Protein AF-0000000066435251 (afdb_homodimer)

Structure (mmCIF, N/CA/C/O backbone):
data_AF-0000000066435251-model_v1
#
loop_
_entity.id
_entity.type
_entity.pdbx_description
1 polymer "Bis(5'-nucleosyl)-tetraphosphatase"
#
loop_
_atom_site.group_PDB
_atom_site.id
_atom_site.type_symbol
_atom_site.label_atom_id
_atom_site.label_alt_id
_atom_site.label_comp_id
_atom_site.label_asym_id
_atom_site.label_entity_id
_atom_site.label_seq_id
_atom_site.pdbx_PDB_ins_code
_atom_site.Cartn_x
_atom_site.Cartn_y
_atom_site.Cartn_z
_atom_site.occupancy
_atom_site.B_iso_or_equiv
_atom_site.auth_seq_id
_atom_site.auth_comp_id
_atom_site.auth_asym_id
_atom_site.auth_atom_id
_atom_site.pdbx_PDB_model_num
ATOM 1 N N . MET A 1 1 ? 6.461 -31.922 -23.656 1 71.06 1 MET A N 1
ATOM 2 C CA . MET A 1 1 ? 5.711 -30.703 -23.344 1 71.06 1 MET A CA 1
ATOM 3 C C . MET A 1 1 ? 6.008 -30.219 -21.922 1 71.06 1 MET A C 1
ATOM 5 O O . MET A 1 1 ? 6.039 -31.031 -20.984 1 71.06 1 MET A O 1
ATOM 9 N N . GLU A 1 2 ? 6.578 -29.031 -21.781 1 88.5 2 GLU A N 1
ATOM 10 C CA . GLU A 1 2 ? 6.879 -28.484 -20.469 1 88.5 2 GLU A CA 1
ATOM 11 C C . GLU A 1 2 ? 5.637 -27.875 -19.828 1 88.5 2 GLU A C 1
ATOM 13 O O . GLU A 1 2 ? 4.883 -27.156 -20.469 1 88.5 2 GLU A O 1
ATOM 18 N N . LYS A 1 3 ? 5.289 -28.453 -18.625 1 94.81 3 LYS A N 1
ATOM 19 C CA . LYS A 1 3 ? 4.113 -27.984 -17.906 1 94.81 3 LYS A CA 1
ATOM 20 C C . LYS A 1 3 ? 4.508 -27.328 -16.578 1 94.81 3 LYS A C 1
ATOM 22 O O . LYS A 1 3 ? 5.383 -27.828 -15.867 1 94.81 3 LYS A O 1
ATOM 27 N N . ALA A 1 4 ? 3.914 -26.156 -16.344 1 97.06 4 ALA A N 1
ATOM 28 C CA . ALA A 1 4 ? 4.102 -25.469 -15.07 1 97.06 4 ALA A CA 1
ATOM 29 C C . ALA A 1 4 ? 2.764 -25.156 -14.406 1 97.06 4 ALA A C 1
ATOM 31 O O . ALA A 1 4 ? 1.722 -25.172 -15.07 1 97.06 4 ALA A O 1
ATOM 32 N N . ALA A 1 5 ? 2.768 -24.984 -13.117 1 98.38 5 ALA A N 1
ATOM 33 C CA . ALA A 1 5 ? 1.567 -24.672 -12.344 1 98.38 5 ALA A CA 1
ATOM 34 C C . ALA A 1 5 ? 1.876 -23.688 -11.219 1 98.38 5 ALA A C 1
ATOM 36 O O . ALA A 1 5 ? 2.979 -23.688 -10.664 1 98.38 5 ALA A O 1
ATOM 37 N N . GLY A 1 6 ? 0.906 -22.844 -10.922 1 98.5 6 GLY A N 1
ATOM 38 C CA . GLY A 1 6 ? 1.103 -21.844 -9.867 1 98.5 6 GLY A CA 1
ATOM 39 C C . GLY A 1 6 ? -0.185 -21.172 -9.438 1 98.5 6 GLY A C 1
ATOM 40 O O . GLY A 1 6 ? -1.275 -21.609 -9.82 1 98.5 6 GLY A O 1
ATOM 41 N N . PHE A 1 7 ? -0.075 -20.266 -8.586 1 98.75 7 PHE A N 1
ATOM 42 C CA . PHE A 1 7 ? -1.193 -19.469 -8.102 1 98.75 7 PHE A CA 1
ATOM 43 C C . PHE A 1 7 ? -1.002 -18 -8.445 1 98.75 7 PHE A C 1
ATOM 45 O O . PHE A 1 7 ? 0.106 -17.469 -8.336 1 98.75 7 PHE A O 1
ATOM 52 N N . VAL A 1 8 ? -2.07 -17.406 -8.945 1 98.81 8 VAL A N 1
ATOM 53 C CA . VAL A 1 8 ? -2.158 -15.953 -8.891 1 98.81 8 VAL A CA 1
ATOM 54 C C . VAL A 1 8 ? -2.695 -15.523 -7.523 1 98.81 8 VAL A C 1
ATOM 56 O O . VAL A 1 8 ? -3.879 -15.703 -7.23 1 98.81 8 VAL A O 1
ATOM 59 N N . ILE A 1 9 ? -1.767 -14.93 -6.746 1 98.88 9 ILE A N 1
ATOM 60 C CA . ILE A 1 9 ? -2.096 -14.609 -5.359 1 98.88 9 ILE A CA 1
ATOM 61 C C . ILE A 1 9 ? -2.461 -13.133 -5.242 1 98.88 9 ILE A C 1
ATOM 63 O O . ILE A 1 9 ? -1.757 -12.266 -5.77 1 98.88 9 ILE A O 1
ATOM 67 N N . PHE A 1 10 ? -3.584 -12.883 -4.559 1 98.81 10 PHE A N 1
ATOM 68 C CA . PHE A 1 10 ? -3.955 -11.5 -4.281 1 98.81 10 PHE A CA 1
ATOM 69 C C . PHE A 1 10 ? -4.293 -11.32 -2.807 1 98.81 10 PHE A C 1
ATOM 71 O O . PHE A 1 10 ? -4.48 -12.297 -2.082 1 98.81 10 PHE A O 1
ATOM 78 N N . ARG A 1 11 ? -4.266 -10.125 -2.35 1 98.44 11 ARG A N 1
ATOM 79 C CA . ARG A 1 11 ? -4.703 -9.734 -1.014 1 98.44 11 ARG A CA 1
ATOM 80 C C . ARG A 1 11 ? -5.66 -8.547 -1.075 1 98.44 11 ARG A C 1
ATOM 82 O O . ARG A 1 11 ? -5.715 -7.84 -2.084 1 98.44 11 ARG A O 1
ATOM 89 N N . ARG A 1 12 ? -6.484 -8.492 -0.092 1 97.12 12 ARG A N 1
ATOM 90 C CA . ARG A 1 12 ? -7.324 -7.316 0.122 1 97.12 12 ARG A CA 1
ATOM 91 C C . ARG A 1 12 ? -6.832 -6.5 1.311 1 97.12 12 ARG A C 1
ATOM 93 O O . ARG A 1 12 ? -6.918 -6.945 2.457 1 97.12 12 ARG A O 1
ATOM 100 N N . LEU A 1 13 ? -6.289 -5.391 0.976 1 95.06 13 LEU A N 1
ATOM 101 C CA . LEU A 1 13 ? -5.781 -4.496 2.008 1 95.06 13 LEU A CA 1
ATOM 102 C C . LEU A 1 13 ? -6.461 -3.133 1.93 1 95.06 13 LEU A C 1
ATOM 104 O O . LEU A 1 13 ? -6.305 -2.41 0.942 1 95.06 13 LEU A O 1
ATOM 108 N N . CYS A 1 14 ? -7.191 -2.75 2.959 1 94.25 14 CYS A N 1
ATOM 109 C CA . CYS A 1 14 ? -7.961 -1.513 2.984 1 94.25 14 CYS A CA 1
ATOM 110 C C . CYS A 1 14 ? -8.859 -1.402 1.759 1 94.25 14 CYS A C 1
ATOM 112 O O . CYS A 1 14 ? -8.898 -0.36 1.102 1 94.25 14 CYS A O 1
ATOM 114 N N . GLY A 1 15 ? -9.43 -2.5 1.382 1 91.94 15 GLY A N 1
ATOM 115 C CA . GLY A 1 15 ? -10.391 -2.52 0.286 1 91.94 15 GLY A CA 1
ATOM 116 C C . GLY A 1 15 ? -9.727 -2.602 -1.078 1 91.94 15 GLY A C 1
ATOM 117 O O . GLY A 1 15 ? -10.414 -2.754 -2.094 1 91.94 15 GLY A O 1
ATOM 118 N N . GLU A 1 16 ? -8.469 -2.498 -1.063 1 95.19 16 GLU A N 1
ATOM 119 C CA . GLU A 1 16 ? -7.746 -2.562 -2.33 1 95.19 16 GLU A CA 1
ATOM 120 C C . GLU A 1 16 ? -7.258 -3.98 -2.615 1 95.19 16 GLU A C 1
ATOM 122 O O . GLU A 1 16 ? -6.77 -4.668 -1.717 1 95.19 16 GLU A O 1
ATOM 127 N N . ILE A 1 17 ? -7.441 -4.344 -3.857 1 98.06 17 ILE A N 1
ATOM 128 C CA . ILE A 1 17 ? -6.93 -5.637 -4.301 1 98.06 17 ILE A CA 1
ATOM 129 C C . ILE A 1 17 ? -5.508 -5.477 -4.832 1 98.06 17 ILE A C 1
ATOM 131 O O . ILE A 1 17 ? -5.254 -4.637 -5.699 1 98.06 17 ILE A O 1
ATOM 135 N N . GLN A 1 18 ? -4.59 -6.277 -4.309 1 98.31 18 GLN A N 1
ATOM 136 C CA . GLN A 1 18 ? -3.211 -6.285 -4.789 1 98.31 18 GLN A CA 1
ATOM 137 C C . GLN A 1 18 ? -2.762 -7.695 -5.152 1 98.31 18 GLN A C 1
ATOM 139 O O . GLN A 1 18 ? -3.148 -8.664 -4.492 1 98.31 18 GLN A O 1
ATOM 144 N N . TYR A 1 19 ? -1.895 -7.77 -6.16 1 98.81 19 TYR A N 1
ATOM 145 C CA . TYR A 1 19 ? -1.388 -9.047 -6.645 1 98.81 19 TYR A CA 1
ATOM 146 C C . TYR A 1 19 ? 0.085 -9.219 -6.293 1 98.81 19 TYR A C 1
ATOM 148 O O . TYR A 1 19 ? 0.869 -8.273 -6.398 1 98.81 19 TYR A O 1
ATOM 156 N N . LEU A 1 20 ? 0.456 -10.391 -5.926 1 98.81 20 LEU A N 1
ATOM 157 C CA . LEU A 1 20 ? 1.848 -10.719 -5.641 1 98.81 20 LEU A CA 1
ATOM 158 C C . LEU A 1 20 ? 2.596 -11.078 -6.918 1 98.81 20 LEU A C 1
ATOM 160 O O . LEU A 1 20 ? 2.154 -11.953 -7.676 1 98.81 20 LEU A O 1
ATOM 164 N N . LEU A 1 21 ? 3.703 -10.461 -7.152 1 98.56 21 LEU A N 1
ATOM 165 C CA . LEU A 1 21 ? 4.617 -10.82 -8.227 1 98.56 21 LEU A CA 1
ATOM 166 C C . LEU A 1 21 ? 6.031 -11.031 -7.695 1 98.56 21 LEU A C 1
ATOM 168 O O . LEU A 1 21 ? 6.484 -10.289 -6.816 1 98.56 21 LEU A O 1
ATOM 172 N N . LEU A 1 22 ? 6.676 -11.984 -8.211 1 98.25 22 LEU A N 1
ATOM 173 C CA . LEU A 1 22 ? 8.047 -12.312 -7.84 1 98.25 22 LEU A CA 1
ATOM 174 C C . LEU A 1 22 ? 8.992 -12.094 -9.016 1 98.25 22 LEU A C 1
ATOM 176 O O . LEU A 1 22 ? 8.648 -12.406 -10.164 1 98.25 22 LEU A O 1
ATOM 180 N N . LYS A 1 23 ? 10.141 -11.602 -8.68 1 97.5 23 LYS A N 1
ATOM 181 C CA . LYS A 1 23 ? 11.148 -11.398 -9.711 1 97.5 23 LYS A CA 1
ATOM 182 C C . LYS A 1 23 ? 12.102 -12.586 -9.797 1 97.5 23 LYS A C 1
ATOM 184 O O . LYS A 1 23 ? 12.781 -12.914 -8.82 1 97.5 23 LYS A O 1
ATOM 189 N N . ALA A 1 24 ? 12.203 -13.164 -10.922 1 94.44 24 ALA A N 1
ATOM 190 C CA . ALA A 1 24 ? 13.086 -14.312 -11.117 1 94.44 24 ALA A CA 1
ATOM 191 C C . ALA A 1 24 ? 14.547 -13.922 -10.93 1 94.44 24 ALA A C 1
ATOM 193 O O . ALA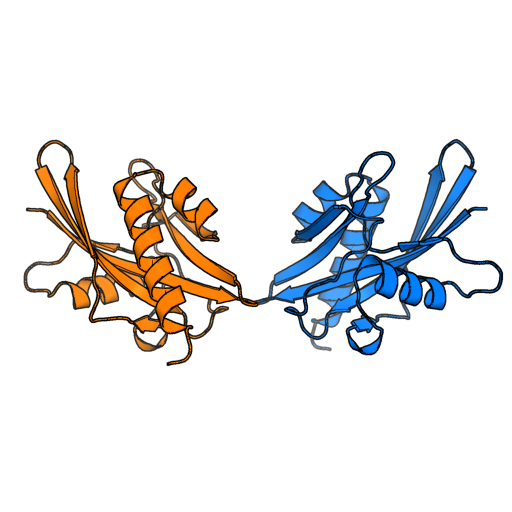 A 1 24 ? 14.945 -12.812 -11.289 1 94.44 24 ALA A O 1
ATOM 194 N N . SER A 1 25 ? 15.305 -14.781 -10.406 1 92.69 25 SER A N 1
ATOM 195 C CA . SER A 1 25 ? 16.719 -14.562 -10.18 1 92.69 25 SER A CA 1
ATOM 196 C C . SER A 1 25 ? 17.547 -15.016 -11.383 1 92.69 25 SER A C 1
ATOM 198 O O . SER A 1 25 ? 18.781 -14.906 -11.375 1 92.69 25 SER A O 1
ATOM 200 N N . TYR A 1 26 ? 16.922 -15.531 -12.375 1 86.44 26 TYR A N 1
ATOM 201 C CA . TYR A 1 26 ? 17.594 -16.062 -13.547 1 86.44 26 TYR A CA 1
ATOM 202 C C . TYR A 1 26 ? 16.891 -15.633 -14.828 1 86.44 26 TYR A C 1
ATOM 204 O O . TYR A 1 26 ? 15.758 -15.133 -14.781 1 86.44 26 TYR A O 1
ATOM 212 N N . GLY A 1 27 ? 17.672 -15.734 -15.891 1 84.12 27 GLY A N 1
ATOM 213 C CA . GLY A 1 27 ? 17.078 -15.422 -17.188 1 84.12 27 GLY A CA 1
ATOM 214 C C . GLY A 1 27 ? 16.875 -13.93 -17.391 1 84.12 27 GLY A C 1
ATOM 215 O O . GLY A 1 27 ? 17.797 -13.141 -17.234 1 84.12 27 GLY A O 1
ATOM 216 N N . SER A 1 28 ? 15.656 -13.531 -17.75 1 79 28 SER A N 1
ATOM 217 C CA . SER A 1 28 ? 15.32 -12.156 -18.094 1 79 28 SER A CA 1
ATOM 218 C C . SER A 1 28 ? 14.836 -11.391 -16.859 1 79 28 SER A C 1
ATOM 220 O O . SER A 1 28 ? 14.336 -10.266 -16.984 1 79 28 SER A O 1
ATOM 222 N N . PHE A 1 29 ? 14.922 -12.039 -15.719 1 87.44 29 PHE A N 1
ATOM 223 C CA . PHE A 1 29 ? 14.539 -11.367 -14.484 1 87.44 29 PHE A CA 1
ATOM 224 C C . PHE A 1 29 ? 13.094 -10.875 -14.562 1 87.44 29 PHE A C 1
ATOM 226 O O . PHE A 1 29 ? 12.797 -9.742 -14.18 1 87.44 29 PHE A O 1
ATOM 233 N N . HIS A 1 30 ? 12.25 -11.789 -15.148 1 92.75 30 HIS A N 1
ATOM 234 C CA . HIS A 1 30 ? 10.859 -11.406 -15.375 1 92.75 30 HIS A CA 1
ATOM 235 C C . HIS A 1 30 ? 10.039 -11.523 -14.086 1 92.75 30 HIS A C 1
ATOM 237 O O . HIS A 1 30 ? 10.375 -12.32 -13.211 1 92.75 30 HIS A O 1
ATOM 243 N N . TRP A 1 31 ? 9.055 -10.711 -14.008 1 96.5 31 TRP A N 1
ATOM 244 C CA . TRP A 1 31 ? 8.102 -10.75 -12.906 1 96.5 31 TRP A CA 1
ATOM 245 C C . TRP A 1 31 ? 6.961 -11.719 -13.219 1 96.5 31 TRP A C 1
ATOM 247 O O . TRP A 1 31 ? 6.418 -11.719 -14.32 1 96.5 31 TRP A O 1
ATOM 257 N N . SER A 1 32 ? 6.664 -12.555 -12.297 1 95.94 32 SER A N 1
ATOM 258 C CA . SER A 1 32 ? 5.543 -13.469 -12.461 1 95.94 32 SER A CA 1
ATOM 259 C C . SER A 1 32 ? 4.988 -13.906 -11.102 1 95.94 32 SER A C 1
ATOM 261 O O . SER A 1 32 ? 5.609 -13.664 -10.07 1 95.94 32 SER A O 1
ATOM 263 N N . SER A 1 33 ? 3.816 -14.484 -11.156 1 97.62 33 SER A N 1
ATOM 264 C CA . SER A 1 33 ? 3.273 -15.156 -9.977 1 97.62 33 SER A CA 1
ATOM 265 C C . SER A 1 33 ? 4.109 -16.375 -9.602 1 97.62 33 SER A C 1
ATOM 267 O O . SER A 1 33 ? 4.848 -16.906 -10.438 1 97.62 33 SER A O 1
ATOM 269 N N . PRO A 1 34 ? 4 -16.797 -8.352 1 98.06 34 PRO A N 1
ATOM 270 C CA . PRO A 1 34 ? 4.676 -18.047 -8.008 1 98.06 34 PRO A CA 1
ATOM 271 C C . PRO A 1 34 ? 4.211 -19.234 -8.859 1 98.06 34 PRO A C 1
ATOM 273 O O . PRO A 1 34 ? 3.006 -19.438 -9.023 1 98.06 34 PRO A O 1
ATOM 276 N N . LYS A 1 35 ? 5.211 -19.953 -9.383 1 97.69 35 LYS A N 1
ATOM 277 C CA . LYS A 1 35 ? 4.945 -21.125 -10.219 1 97.69 35 LYS A CA 1
ATOM 278 C C . LYS A 1 35 ? 6.207 -21.969 -10.406 1 97.69 35 LYS A C 1
ATOM 280 O O . LYS A 1 35 ? 7.312 -21.5 -10.117 1 97.69 35 LYS A O 1
ATOM 285 N N . GLY A 1 36 ? 5.945 -23.141 -10.969 1 96.56 36 GLY A N 1
ATOM 286 C CA . GLY A 1 36 ? 7.09 -23.984 -11.289 1 96.56 36 GLY A CA 1
ATOM 287 C C . GLY A 1 36 ? 6.727 -25.203 -12.109 1 96.56 36 GLY A C 1
ATOM 288 O O . GLY A 1 36 ? 5.551 -25.438 -12.398 1 96.56 36 GLY A O 1
ATOM 289 N N . HIS A 1 37 ? 7.738 -25.938 -12.375 1 96.44 37 HIS A N 1
ATOM 290 C CA . HIS A 1 37 ? 7.574 -27.109 -13.219 1 96.44 37 HIS A CA 1
ATOM 291 C C . HIS A 1 37 ? 6.828 -28.219 -12.484 1 96.44 37 HIS A C 1
ATOM 293 O O . HIS A 1 37 ? 7.094 -28.469 -11.305 1 96.44 37 HIS A O 1
ATOM 299 N N . VAL A 1 38 ? 5.93 -28.891 -13.289 1 97.31 38 VAL A N 1
ATOM 300 C CA . VAL A 1 38 ? 5.234 -30.047 -12.758 1 97.31 38 VAL A CA 1
ATOM 301 C C . VAL A 1 38 ? 6.168 -31.25 -12.766 1 97.31 38 VAL A C 1
ATOM 303 O O . VAL A 1 38 ? 6.672 -31.656 -13.812 1 97.31 38 VAL A O 1
ATOM 306 N N . ASP A 1 39 ? 6.395 -31.844 -11.617 1 95.81 39 ASP A N 1
ATOM 307 C CA . ASP A 1 39 ? 7.238 -33.031 -11.516 1 95.81 39 ASP A CA 1
ATOM 308 C C . ASP A 1 39 ? 6.523 -34.25 -12.078 1 95.81 39 ASP A C 1
ATOM 310 O O . ASP A 1 39 ? 5.297 -34.344 -12.016 1 95.81 39 ASP A O 1
ATOM 314 N N . PRO A 1 40 ? 7.355 -35.156 -12.555 1 95.25 40 PRO A N 1
ATOM 315 C CA . PRO A 1 40 ? 6.734 -36.406 -13.031 1 95.25 40 PRO A CA 1
ATOM 316 C C . PRO A 1 40 ? 5.871 -37.062 -11.961 1 95.25 40 PRO A C 1
ATOM 318 O O . PRO A 1 40 ? 6.32 -37.281 -10.828 1 95.25 40 PRO A O 1
ATOM 321 N N . GLY A 1 41 ? 4.539 -37.406 -12.297 1 95.5 41 GLY A N 1
ATOM 322 C CA . GLY A 1 41 ? 3.641 -38.125 -11.391 1 95.5 41 GLY A CA 1
ATOM 323 C C . GLY A 1 41 ? 2.875 -37.188 -10.469 1 95.5 41 GLY A C 1
ATOM 324 O O . GLY A 1 41 ? 1.969 -37.625 -9.758 1 95.5 41 GLY A O 1
ATOM 325 N N . GLU A 1 42 ? 3.24 -35.969 -10.492 1 96.94 42 GLU A N 1
ATOM 326 C CA . GLU A 1 42 ? 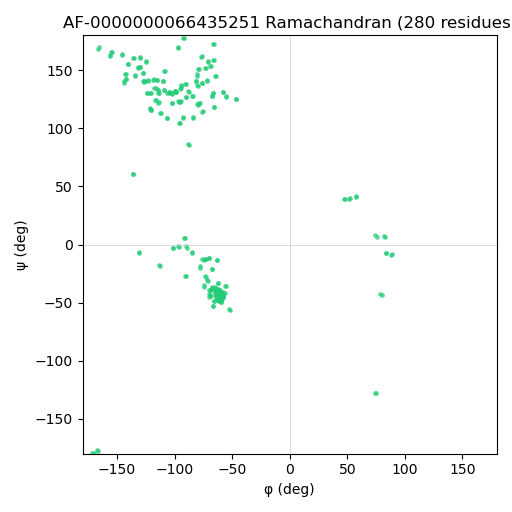2.57 -34.969 -9.641 1 96.94 42 GLU A CA 1
ATOM 327 C C . GLU A 1 42 ? 1.387 -34.344 -10.359 1 96.94 42 GLU A C 1
ATOM 329 O O . GLU A 1 42 ? 1.458 -34.062 -11.562 1 96.94 42 GLU A O 1
ATOM 334 N N . ASP A 1 43 ? 0.308 -34.188 -9.594 1 97.06 43 ASP A N 1
ATOM 335 C CA . ASP A 1 43 ? -0.773 -33.438 -10.227 1 97.06 43 ASP A CA 1
ATOM 336 C C . ASP A 1 43 ? -0.48 -31.938 -10.219 1 97.06 43 ASP A C 1
ATOM 338 O O . ASP A 1 43 ? 0.305 -31.469 -9.398 1 97.06 43 ASP A O 1
ATOM 342 N N . ASP A 1 44 ? -1.158 -31.188 -11.062 1 97.69 44 ASP A N 1
ATOM 343 C CA . ASP A 1 44 ? -0.887 -29.766 -11.281 1 97.69 44 ASP A CA 1
ATOM 344 C C . ASP A 1 44 ? -1.131 -28.969 -10.008 1 97.69 44 ASP A C 1
ATOM 346 O O . ASP A 1 44 ? -0.337 -28.078 -9.664 1 97.69 44 ASP A O 1
ATOM 350 N N . PHE A 1 45 ? -2.199 -29.266 -9.383 1 98.5 45 PHE A N 1
ATOM 351 C CA . PHE A 1 45 ? -2.58 -28.516 -8.195 1 98.5 45 PHE A CA 1
ATOM 352 C C . PHE A 1 45 ? -1.551 -28.719 -7.082 1 98.5 45 PHE A C 1
ATOM 354 O O . PHE A 1 45 ? -1.156 -27.75 -6.422 1 98.5 45 PHE A O 1
ATOM 361 N N . THR A 1 46 ? -1.148 -29.906 -6.895 1 98.25 46 THR A N 1
ATOM 362 C CA . THR A 1 46 ? -0.103 -30.203 -5.922 1 98.25 46 THR A CA 1
ATOM 363 C C . THR A 1 46 ? 1.173 -29.438 -6.242 1 98.25 46 THR A C 1
ATOM 365 O O . THR A 1 46 ? 1.832 -28.906 -5.34 1 98.25 46 THR A O 1
ATOM 368 N N . THR A 1 47 ? 1.5 -29.406 -7.453 1 98.5 47 THR A N 1
ATOM 369 C CA . THR A 1 47 ? 2.664 -28.641 -7.883 1 98.5 47 THR A CA 1
ATOM 370 C C . THR A 1 47 ? 2.508 -27.156 -7.52 1 98.5 47 THR A C 1
ATOM 372 O O . THR A 1 47 ? 3.43 -26.547 -6.977 1 98.5 47 THR A O 1
ATOM 375 N N . ALA A 1 48 ? 1.335 -26.578 -7.824 1 98.69 48 ALA A N 1
ATOM 376 C CA . ALA A 1 48 ? 1.073 -25.172 -7.523 1 98.69 48 ALA A CA 1
ATOM 377 C C . ALA A 1 48 ? 1.265 -24.891 -6.039 1 98.69 48 ALA A C 1
ATOM 379 O O . ALA A 1 48 ? 1.912 -23.906 -5.668 1 98.69 48 ALA A O 1
ATOM 380 N N . LEU A 1 49 ? 0.79 -25.797 -5.23 1 98.69 49 LEU A N 1
ATOM 381 C CA . LEU A 1 49 ? 0.929 -25.656 -3.783 1 98.69 49 LEU A CA 1
ATOM 382 C C . LEU A 1 49 ? 2.395 -25.734 -3.369 1 98.69 49 LEU A C 1
ATOM 384 O O . LEU A 1 49 ? 2.871 -24.891 -2.602 1 98.69 49 LEU A O 1
ATOM 388 N N . ARG A 1 50 ? 3.029 -26.703 -3.867 1 98.5 50 ARG A N 1
ATOM 389 C CA . ARG A 1 50 ? 4.43 -26.922 -3.516 1 98.5 50 ARG A CA 1
ATOM 390 C C . ARG A 1 50 ? 5.289 -25.734 -3.936 1 98.5 50 ARG A C 1
ATOM 392 O O . ARG A 1 50 ? 6.051 -25.188 -3.127 1 98.5 50 ARG A O 1
ATOM 399 N N . GLU A 1 51 ? 5.152 -25.281 -5.148 1 98.44 51 GLU A N 1
ATOM 400 C CA . GLU A 1 51 ? 5.949 -24.188 -5.672 1 98.44 51 GLU A CA 1
ATOM 401 C C . GLU A 1 51 ? 5.656 -22.891 -4.926 1 98.44 51 GLU A C 1
ATOM 403 O O . GLU A 1 51 ? 6.555 -22.078 -4.707 1 98.44 51 GLU A O 1
ATOM 408 N N . THR A 1 52 ? 4.414 -22.672 -4.598 1 98.62 52 THR A N 1
ATOM 409 C CA . THR A 1 52 ? 4.043 -21.469 -3.852 1 98.62 52 THR A CA 1
ATOM 410 C C . THR A 1 52 ? 4.672 -21.484 -2.461 1 98.62 52 THR A C 1
ATOM 412 O O . THR A 1 52 ? 5.168 -20.469 -1.988 1 98.62 52 THR A O 1
ATOM 415 N N . LYS A 1 53 ? 4.656 -22.594 -1.857 1 98.62 53 LYS A N 1
ATOM 416 C CA . LYS A 1 53 ? 5.328 -22.734 -0.568 1 98.62 53 LYS A CA 1
ATOM 417 C C . LYS A 1 53 ? 6.828 -22.5 -0.697 1 98.62 53 LYS A C 1
ATOM 419 O O . LYS A 1 53 ? 7.418 -21.766 0.104 1 98.62 53 LYS A O 1
ATOM 424 N N . GLU A 1 54 ? 7.398 -23.016 -1.683 1 98.31 54 GLU A N 1
ATOM 425 C CA . GLU A 1 54 ? 8.836 -22.891 -1.891 1 98.31 54 GLU A CA 1
ATOM 426 C C . GLU A 1 54 ? 9.234 -21.453 -2.234 1 98.31 54 GLU A C 1
ATOM 428 O O . GLU A 1 54 ? 10.195 -20.922 -1.687 1 98.31 54 GLU A O 1
ATOM 433 N N . GLU A 1 55 ? 8.469 -20.828 -3.113 1 98.25 55 GLU A N 1
ATOM 434 C CA . GLU A 1 55 ? 8.891 -19.562 -3.699 1 98.25 55 GLU A CA 1
ATOM 435 C C . GLU A 1 55 ? 8.398 -18.375 -2.871 1 98.25 55 GLU A C 1
ATOM 437 O O . GLU A 1 55 ? 9.008 -17.297 -2.881 1 98.25 55 GLU A O 1
ATOM 442 N N . ALA A 1 56 ? 7.258 -18.547 -2.121 1 98.5 56 ALA A N 1
ATOM 443 C CA . ALA A 1 56 ? 6.645 -17.406 -1.444 1 98.5 56 ALA A CA 1
ATOM 444 C C . ALA A 1 56 ? 6.344 -17.734 0.016 1 98.5 56 ALA A C 1
ATOM 446 O O . ALA A 1 56 ? 5.895 -16.875 0.771 1 98.5 56 ALA A O 1
ATOM 447 N N . GLY A 1 57 ? 6.516 -18.969 0.424 1 98.62 57 GLY A N 1
ATOM 448 C CA . GLY A 1 57 ? 6.398 -19.328 1.825 1 98.62 57 GLY A CA 1
ATOM 449 C C . GLY A 1 57 ? 4.961 -19.547 2.266 1 98.62 57 GLY A C 1
ATOM 450 O O . GLY A 1 57 ? 4.688 -19.672 3.461 1 98.62 57 GLY A O 1
ATOM 451 N N . TYR A 1 58 ? 3.992 -19.531 1.381 1 98.62 58 TYR A N 1
ATOM 452 C CA . TYR A 1 58 ? 2.59 -19.688 1.752 1 98.62 58 TYR A CA 1
ATOM 453 C C . TYR A 1 58 ? 2.152 -21.141 1.63 1 98.62 58 TYR A C 1
ATOM 455 O O . TYR A 1 58 ? 2.422 -21.797 0.619 1 98.62 58 TYR A O 1
ATOM 463 N N . ASP A 1 59 ? 1.44 -21.578 2.688 1 97.75 59 ASP A N 1
ATOM 464 C CA . ASP A 1 59 ? 0.795 -22.891 2.699 1 97.75 59 ASP A CA 1
ATOM 465 C C . ASP A 1 59 ? -0.677 -22.781 2.311 1 97.75 59 ASP A C 1
ATOM 467 O O . ASP A 1 59 ? -1.219 -21.672 2.213 1 97.75 59 ASP A O 1
ATOM 471 N N . GLU A 1 60 ? -1.195 -23.938 2.1 1 98.25 60 GLU A N 1
ATOM 472 C CA . GLU A 1 60 ? -2.615 -23.984 1.765 1 98.25 60 GLU A CA 1
ATOM 473 C C . GLU A 1 60 ? -3.455 -23.281 2.826 1 98.25 60 GLU A C 1
ATOM 475 O O . GLU A 1 60 ? -4.438 -22.609 2.502 1 98.25 60 GLU A O 1
ATOM 480 N N . LYS A 1 61 ? -3.111 -23.359 4.062 1 98.38 61 LYS A N 1
ATOM 481 C CA . LYS A 1 61 ? -3.867 -22.781 5.164 1 98.38 61 LYS A CA 1
ATOM 482 C C . LYS A 1 61 ? -3.834 -21.25 5.105 1 98.38 61 LYS A C 1
ATOM 484 O O . LYS A 1 61 ? -4.664 -20.578 5.723 1 98.38 61 LYS A O 1
ATOM 489 N N . ASP A 1 62 ? -2.846 -20.75 4.422 1 98.69 62 ASP A N 1
ATOM 490 C CA . ASP A 1 62 ? -2.689 -19.312 4.332 1 98.69 62 ASP A CA 1
ATOM 491 C C . ASP A 1 62 ? -3.543 -18.734 3.207 1 98.69 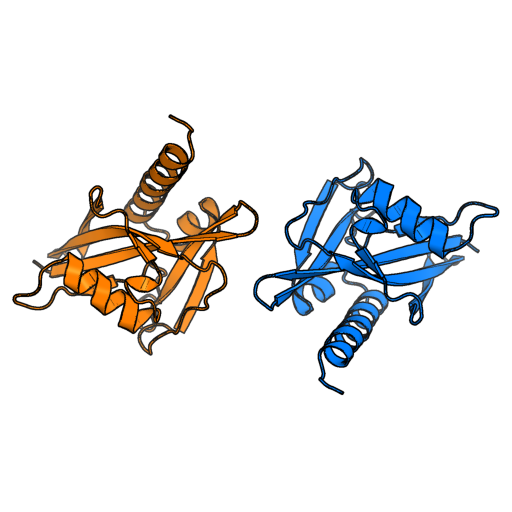62 ASP A C 1
ATOM 493 O O . ASP A 1 62 ? -3.67 -17.516 3.08 1 98.69 62 ASP A O 1
ATOM 497 N N . LEU A 1 63 ? -4.16 -19.625 2.424 1 98.75 63 LEU A N 1
ATOM 498 C CA . LEU A 1 63 ? -4.777 -19.203 1.175 1 98.75 63 LEU A CA 1
ATOM 499 C C . LEU A 1 63 ? -6.238 -19.641 1.113 1 98.75 63 LEU A C 1
ATOM 501 O O . LEU A 1 63 ? -6.586 -20.719 1.584 1 98.75 63 LEU A O 1
ATOM 505 N N . ILE A 1 64 ? -7.094 -18.797 0.6 1 98.44 64 ILE A N 1
ATOM 506 C CA . ILE A 1 64 ? -8.398 -19.188 0.07 1 98.44 64 ILE A CA 1
ATOM 507 C C . ILE A 1 64 ? -8.289 -19.453 -1.429 1 98.44 64 ILE A C 1
ATOM 509 O O . ILE A 1 64 ? -8.156 -18.531 -2.227 1 98.44 64 ILE A O 1
ATOM 513 N N . ILE A 1 65 ? -8.391 -20.688 -1.814 1 98.44 65 ILE A N 1
ATOM 514 C CA . ILE A 1 65 ? -8.078 -21.062 -3.188 1 98.44 65 ILE A CA 1
ATOM 515 C C . ILE A 1 65 ? -9.375 -21.266 -3.971 1 98.44 65 ILE A C 1
ATOM 517 O O . ILE A 1 65 ? -10.297 -21.938 -3.5 1 98.44 65 ILE A O 1
ATOM 521 N N . TYR A 1 66 ? -9.484 -20.688 -5.066 1 97.75 66 TYR A N 1
ATOM 522 C CA . TYR A 1 66 ? -10.578 -20.891 -6.004 1 97.75 66 TYR A CA 1
ATOM 523 C C . TYR A 1 66 ? -10.281 -22.047 -6.949 1 97.75 66 TYR A C 1
ATOM 525 O O . TYR A 1 66 ? -9.914 -21.828 -8.109 1 97.75 66 TYR A O 1
ATOM 533 N N . LYS A 1 67 ? -10.562 -23.156 -6.586 1 96.94 67 LYS A N 1
ATOM 534 C CA . LYS A 1 67 ? -10.078 -24.406 -7.18 1 96.94 67 LYS A CA 1
ATOM 535 C C . LYS A 1 67 ? -10.82 -24.719 -8.469 1 96.94 67 LYS A C 1
ATOM 537 O O . LYS A 1 67 ? -10.289 -25.391 -9.359 1 96.94 67 LYS A O 1
ATOM 542 N N . ASP A 1 68 ? -11.984 -24.156 -8.695 1 94.94 68 ASP A N 1
ATOM 543 C CA . ASP A 1 68 ? -12.875 -24.625 -9.758 1 94.94 68 ASP A CA 1
ATOM 544 C C . ASP A 1 68 ? -12.695 -23.797 -11.031 1 94.94 68 ASP A C 1
ATOM 546 O O . ASP A 1 68 ? -13.297 -24.109 -12.062 1 94.94 68 ASP A O 1
ATOM 550 N N . THR A 1 69 ? -11.844 -22.812 -10.945 1 95.12 69 THR A N 1
ATOM 551 C CA . THR A 1 69 ? -11.758 -21.938 -12.102 1 95.12 69 THR A CA 1
ATOM 552 C C . THR A 1 69 ? -10.305 -21.625 -12.453 1 95.12 69 THR A C 1
ATOM 554 O O . THR A 1 69 ? -9.898 -20.469 -12.469 1 95.12 69 THR A O 1
ATOM 557 N N . PRO A 1 70 ? -9.602 -22.688 -12.758 1 97.94 70 PRO A N 1
ATOM 558 C CA . PRO A 1 70 ? -8.234 -22.406 -13.211 1 97.94 70 PRO A CA 1
ATOM 559 C C . PRO A 1 70 ? -8.188 -21.781 -14.594 1 97.94 70 PRO A C 1
ATOM 561 O O . PRO A 1 70 ? -9.148 -21.891 -15.367 1 97.94 70 PRO A O 1
ATOM 564 N N . LEU A 1 71 ? -7.086 -21.094 -14.867 1 98 71 LEU A N 1
ATOM 565 C CA . LEU A 1 71 ? -6.785 -20.594 -16.203 1 98 71 LEU A CA 1
ATOM 566 C C . LEU A 1 71 ? -5.5 -21.203 -16.75 1 98 71 LEU A C 1
ATOM 568 O O . LEU A 1 71 ? -4.527 -21.375 -16 1 98 71 LEU A O 1
ATOM 572 N N . THR A 1 72 ? -5.496 -21.484 -18.016 1 96.75 72 THR A N 1
ATOM 573 C CA . THR A 1 72 ? -4.34 -22.094 -18.672 1 96.75 72 THR A CA 1
ATOM 574 C C . THR A 1 72 ? -3.762 -21.172 -19.719 1 96.75 72 THR A C 1
ATOM 576 O O . THR A 1 72 ? -4.5 -20.625 -20.547 1 96.75 72 THR A O 1
ATOM 579 N N . LEU A 1 73 ? -2.492 -20.906 -19.547 1 94.31 73 LEU A N 1
ATOM 580 C CA . LEU A 1 73 ? -1.756 -20.172 -20.562 1 94.31 73 LEU A CA 1
ATOM 581 C C . LEU A 1 73 ? -0.96 -21.125 -21.453 1 94.31 73 LEU A C 1
ATOM 583 O O . LEU A 1 73 ? -0.273 -22.016 -20.953 1 94.31 73 LEU A O 1
ATOM 587 N N . ASN A 1 74 ? -1.121 -20.891 -22.734 1 91.25 74 ASN A N 1
ATOM 588 C CA . ASN A 1 74 ? -0.371 -21.656 -23.734 1 91.25 74 ASN A CA 1
ATOM 589 C C . ASN A 1 74 ? 0.484 -20.75 -24.609 1 91.25 74 ASN A C 1
ATOM 591 O O . ASN A 1 74 ? -0.025 -19.797 -25.203 1 91.25 74 ASN A O 1
ATOM 595 N N . TYR A 1 75 ? 1.72 -20.953 -24.484 1 85.06 75 TYR A N 1
ATOM 596 C CA . TYR A 1 75 ? 2.58 -20.172 -25.375 1 85.06 75 TYR A CA 1
ATOM 597 C C . TYR A 1 75 ? 3.811 -20.984 -25.781 1 85.06 75 TYR A C 1
ATOM 599 O O . TYR A 1 75 ? 3.994 -22.109 -25.328 1 85.06 75 TYR A O 1
ATOM 607 N N . GLN A 1 76 ? 4.465 -20.438 -26.875 1 81.5 76 GLN A N 1
ATOM 608 C CA . GLN A 1 76 ? 5.668 -21.094 -27.406 1 81.5 76 GLN A CA 1
ATOM 609 C C . GLN A 1 76 ? 6.93 -20.438 -26.844 1 81.5 76 GLN A C 1
ATOM 611 O O . GLN A 1 76 ? 7.02 -19.203 -26.781 1 81.5 76 GLN A O 1
ATOM 616 N N . VAL A 1 77 ? 7.711 -21.312 -26.234 1 73.31 77 VAL A N 1
ATOM 617 C CA . VAL A 1 77 ? 9.039 -20.844 -25.844 1 73.31 77 VAL A CA 1
ATOM 618 C C . VAL A 1 77 ? 10.102 -21.594 -26.625 1 73.31 77 VAL A C 1
ATOM 620 O O . VAL A 1 77 ? 10.219 -22.828 -26.516 1 73.31 77 VAL A O 1
ATOM 623 N N . GLN A 1 78 ? 10.969 -20.781 -27.391 1 77.12 78 GLN A N 1
ATOM 624 C CA . GLN A 1 78 ? 12.008 -21.391 -28.219 1 77.12 78 GLN A CA 1
ATOM 625 C C . GLN A 1 78 ? 11.445 -22.531 -29.047 1 77.12 78 GLN A C 1
ATOM 627 O O . GLN A 1 78 ? 12.016 -23.625 -29.062 1 77.12 78 GLN A O 1
ATOM 632 N N . ASP A 1 79 ? 10.281 -22.359 -29.547 1 80.75 79 ASP A N 1
ATOM 633 C CA . ASP A 1 79 ? 9.617 -23.281 -30.469 1 80.75 79 ASP A CA 1
ATOM 634 C C . ASP A 1 79 ? 9.117 -24.531 -29.75 1 80.75 79 ASP A C 1
ATOM 636 O O . ASP A 1 79 ? 8.891 -25.562 -30.375 1 80.75 79 ASP A O 1
ATOM 640 N N . LYS A 1 80 ? 9.172 -24.578 -28.516 1 85.31 80 LYS A N 1
ATOM 641 C CA . LYS A 1 80 ? 8.578 -25.641 -27.719 1 85.31 80 LYS A CA 1
ATOM 642 C C . LYS A 1 80 ? 7.32 -25.156 -27 1 85.31 80 LYS A C 1
ATOM 644 O O . LYS A 1 80 ? 7.316 -24.078 -26.406 1 85.31 80 LYS A O 1
ATOM 649 N N . PRO A 1 81 ? 6.34 -25.938 -27.156 1 88.69 81 PRO A N 1
ATOM 650 C CA . PRO A 1 81 ? 5.094 -25.547 -26.484 1 88.69 81 PRO A CA 1
ATOM 651 C C . PRO A 1 81 ? 5.199 -25.594 -24.969 1 88.69 81 PRO A C 1
ATOM 653 O O . PRO A 1 81 ? 5.809 -26.516 -24.406 1 88.69 81 PRO A O 1
ATOM 656 N N . LYS A 1 82 ? 4.785 -24.531 -24.266 1 90.19 82 LYS A N 1
ATOM 657 C CA . LYS A 1 82 ? 4.723 -24.453 -22.812 1 90.19 82 LYS A CA 1
ATOM 658 C C . LYS A 1 82 ? 3.307 -24.172 -22.328 1 90.19 82 LYS A C 1
ATOM 660 O O . LYS A 1 82 ? 2.619 -23.312 -22.906 1 90.19 82 LYS A O 1
ATOM 665 N N . ILE A 1 83 ? 2.889 -24.984 -21.375 1 94.88 83 ILE A N 1
ATOM 666 C CA . ILE A 1 83 ? 1.583 -24.797 -20.766 1 94.88 83 ILE A CA 1
ATOM 667 C C . ILE A 1 83 ? 1.761 -24.422 -19.297 1 94.88 83 ILE A C 1
ATOM 669 O O . ILE A 1 83 ? 2.537 -25.047 -18.562 1 94.88 83 ILE A O 1
ATOM 673 N N . VAL A 1 84 ? 1.117 -23.406 -18.906 1 96.25 84 VAL A N 1
ATOM 674 C CA . VAL A 1 84 ? 1.115 -23.031 -17.5 1 96.25 84 VAL A CA 1
ATOM 675 C C . VAL A 1 84 ? -0.321 -22.953 -16.984 1 96.25 84 VAL A C 1
ATOM 677 O O . VAL A 1 84 ? -1.171 -22.312 -17.609 1 96.25 84 VAL A O 1
ATOM 680 N N . ILE A 1 85 ? -0.574 -23.578 -15.891 1 98 85 ILE A N 1
ATOM 681 C CA . ILE A 1 85 ? -1.892 -23.531 -15.266 1 98 85 ILE A CA 1
ATOM 682 C C . ILE A 1 85 ? -1.828 -22.703 -13.984 1 98 85 ILE A C 1
ATOM 684 O O . ILE A 1 85 ? -0.93 -22.891 -13.164 1 98 85 ILE A O 1
ATOM 688 N N . TYR A 1 86 ? -2.811 -21.812 -13.867 1 98.62 86 TYR A N 1
ATOM 689 C CA . TYR A 1 86 ? -2.9 -20.969 -12.68 1 98.62 86 TYR A CA 1
ATOM 690 C C . TYR A 1 86 ? -4.254 -21.141 -12 1 98.62 86 TYR A C 1
ATOM 692 O O . TYR A 1 86 ? -5.285 -21.234 -12.672 1 98.62 86 TYR A O 1
ATOM 700 N N . TRP A 1 87 ? -4.242 -21.141 -10.711 1 98.69 87 TRP A N 1
ATOM 701 C CA . TRP A 1 87 ? -5.426 -20.906 -9.891 1 98.69 87 TRP A CA 1
ATOM 702 C C . TRP A 1 87 ? -5.355 -19.547 -9.195 1 98.69 87 TRP A C 1
ATOM 704 O O . TRP A 1 87 ? -4.262 -19.047 -8.922 1 98.69 87 TRP A O 1
ATOM 714 N N . LEU A 1 88 ? -6.504 -18.984 -8.992 1 98.75 88 LEU A N 1
ATOM 715 C CA . LEU A 1 88 ? -6.621 -17.797 -8.172 1 98.75 88 LEU A CA 1
ATOM 716 C C . LEU A 1 88 ? -6.617 -18.141 -6.691 1 98.75 88 LEU A C 1
ATOM 718 O O . LEU A 1 88 ? -7.27 -19.109 -6.277 1 98.75 88 LEU A O 1
ATOM 722 N N . ALA A 1 89 ? -5.859 -17.344 -5.883 1 98.81 89 ALA A N 1
ATOM 723 C CA . ALA A 1 89 ? -5.848 -17.562 -4.441 1 98.81 89 ALA A CA 1
ATOM 724 C C . ALA A 1 89 ? -5.758 -16.234 -3.686 1 98.81 89 ALA A C 1
ATOM 726 O O . ALA A 1 89 ? -5.004 -15.344 -4.074 1 98.81 89 ALA A O 1
ATOM 727 N N . GLU A 1 90 ? -6.512 -16.172 -2.635 1 98.62 90 GLU A N 1
ATOM 728 C CA . GLU A 1 90 ? -6.504 -15 -1.769 1 98.62 90 GLU A CA 1
ATOM 729 C C . GLU A 1 90 ? -5.727 -15.266 -0.481 1 98.62 90 GLU A C 1
ATOM 731 O O . GLU A 1 90 ? -5.914 -16.312 0.156 1 98.62 90 GLU A O 1
ATOM 736 N N . LEU A 1 91 ? -4.848 -14.352 -0.173 1 98.62 91 LEU A N 1
ATOM 737 C CA . LEU A 1 91 ? -4.164 -14.445 1.113 1 98.62 91 LEU A CA 1
ATOM 738 C C . LEU A 1 91 ? -5.137 -14.203 2.262 1 98.62 91 LEU A C 1
ATOM 740 O O . LEU A 1 91 ? -5.852 -13.203 2.277 1 98.62 91 LEU A O 1
ATOM 744 N N . ARG A 1 92 ? -5.195 -15.109 3.264 1 98.31 92 ARG A N 1
ATOM 745 C CA . ARG A 1 92 ? -6.109 -14.992 4.395 1 98.31 92 ARG A CA 1
ATOM 746 C C . ARG A 1 92 ? -5.742 -13.797 5.27 1 98.31 92 ARG A C 1
ATOM 748 O O . ARG A 1 92 ? -6.617 -13.031 5.68 1 98.31 92 ARG A O 1
ATOM 755 N N . ASN A 1 93 ? -4.559 -13.781 5.645 1 98.12 93 ASN A N 1
ATOM 756 C CA . ASN A 1 93 ? -3.992 -12.617 6.32 1 98.12 93 ASN A CA 1
ATOM 757 C C . ASN A 1 93 ? -3.262 -11.703 5.34 1 98.12 93 ASN A C 1
ATOM 759 O O . ASN A 1 93 ? -2.137 -12 4.93 1 98.12 93 ASN A O 1
ATOM 763 N N . PRO A 1 94 ? -3.9 -10.625 5.035 1 97.88 94 PRO A N 1
ATOM 764 C CA . PRO A 1 94 ? -3.312 -9.781 3.998 1 97.88 94 PRO A CA 1
ATOM 765 C C . PRO A 1 94 ? -1.947 -9.219 4.395 1 97.88 94 PRO A C 1
ATOM 767 O O . PRO A 1 94 ? -1.205 -8.734 3.541 1 97.88 94 PRO A O 1
ATOM 770 N N . CYS A 1 95 ? -1.6 -9.312 5.648 1 97.5 95 CYS A N 1
ATOM 771 C CA . CYS A 1 95 ? -0.345 -8.734 6.113 1 97.5 95 CYS A CA 1
ATOM 772 C C . CYS A 1 95 ? 0.723 -9.805 6.285 1 97.5 95 CYS A C 1
ATOM 774 O O . CYS A 1 95 ? 1.852 -9.508 6.68 1 97.5 95 CYS A O 1
ATOM 776 N N . GLN A 1 96 ? 0.343 -11.047 6.051 1 97.94 96 GLN A N 1
ATOM 777 C CA . GLN A 1 96 ? 1.359 -12.086 6.133 1 97.94 96 GLN A CA 1
ATOM 778 C C . GLN A 1 96 ? 2.408 -11.922 5.039 1 97.94 96 GLN A C 1
ATOM 780 O O . GLN A 1 96 ? 2.1 -12.047 3.852 1 97.94 96 GLN A O 1
ATOM 785 N N . GLU A 1 97 ? 3.613 -11.719 5.434 1 96.62 97 GLU A N 1
ATOM 786 C CA . GLU A 1 97 ? 4.684 -11.461 4.473 1 96.62 97 GLU A CA 1
ATOM 787 C C . GLU A 1 97 ? 5.129 -12.742 3.783 1 96.62 97 GLU A C 1
ATOM 789 O O . GLU A 1 97 ? 5.25 -13.789 4.422 1 96.62 97 GLU A O 1
ATOM 794 N N . PRO A 1 98 ? 5.367 -12.648 2.494 1 98.06 98 PRO A N 1
ATOM 795 C CA . PRO A 1 98 ? 5.953 -13.805 1.811 1 98.06 98 PRO A CA 1
ATOM 796 C C . PRO A 1 98 ? 7.398 -14.07 2.229 1 98.06 98 PRO A C 1
ATOM 798 O O . PRO A 1 98 ? 8.102 -13.148 2.646 1 98.06 98 PRO A O 1
ATOM 801 N N . ILE A 1 99 ? 7.797 -15.266 2.121 1 97.5 99 ILE A N 1
ATOM 802 C CA . ILE A 1 99 ? 9.188 -15.664 2.293 1 97.5 99 ILE A CA 1
ATOM 803 C C . ILE A 1 99 ? 9.758 -16.141 0.955 1 97.5 99 ILE A C 1
ATOM 805 O O . ILE A 1 99 ? 9.383 -17.188 0.448 1 97.5 99 ILE A O 1
ATOM 809 N N . LEU A 1 100 ? 10.656 -15.422 0.453 1 97.06 100 LEU A N 1
ATOM 810 C CA . LEU A 1 100 ? 11.188 -15.68 -0.879 1 97.06 100 LEU A CA 1
ATOM 811 C C . LEU A 1 100 ? 12.227 -16.797 -0.84 1 97.06 100 LEU A C 1
ATOM 813 O O . LEU A 1 100 ? 13.031 -16.875 0.097 1 97.06 100 LEU A O 1
ATOM 817 N N . SER A 1 101 ? 12.25 -17.531 -1.881 1 96.19 101 SER A N 1
ATOM 818 C CA . SER A 1 101 ? 13.344 -18.484 -2.09 1 96.19 101 SER A CA 1
ATOM 819 C C . SER A 1 101 ? 14.469 -17.859 -2.908 1 96.19 101 SER A C 1
ATOM 821 O O . SER A 1 101 ? 14.344 -16.719 -3.381 1 96.19 101 SER A O 1
ATOM 823 N N . GLU A 1 102 ? 15.578 -18.625 -3.143 1 94.5 102 GLU A N 1
ATOM 824 C CA . GLU A 1 102 ? 16.734 -18.156 -3.904 1 94.5 102 GLU A CA 1
ATOM 825 C C . GLU A 1 102 ? 16.391 -18.016 -5.387 1 94.5 102 GLU A C 1
ATOM 827 O O . GLU A 1 102 ? 17.141 -17.391 -6.145 1 94.5 102 GLU A O 1
ATOM 832 N N . GLU A 1 103 ? 15.281 -18.516 -5.793 1 95 103 GLU A N 1
ATOM 833 C CA . GLU A 1 103 ? 14.867 -18.438 -7.188 1 95 103 GLU A CA 1
ATOM 834 C C . GLU A 1 103 ? 14.367 -17.031 -7.543 1 95 103 GLU A C 1
ATOM 836 O O . GLU A 1 103 ? 14.211 -16.703 -8.719 1 95 103 GLU A O 1
ATOM 841 N N . HIS A 1 104 ? 14.164 -16.266 -6.527 1 96.31 104 HIS A N 1
ATOM 842 C CA . HIS A 1 104 ? 13.648 -14.922 -6.746 1 96.31 104 HIS A CA 1
ATOM 843 C C . HIS A 1 104 ? 14.461 -13.898 -5.969 1 96.31 104 HIS A C 1
ATOM 845 O O . HIS A 1 104 ? 14.984 -14.195 -4.895 1 96.31 104 HIS A O 1
ATOM 851 N N . THR A 1 105 ? 14.484 -12.672 -6.508 1 95.62 105 THR A N 1
ATOM 852 C CA . THR A 1 105 ? 15.344 -11.641 -5.934 1 95.62 105 THR A CA 1
ATOM 853 C C . THR A 1 105 ? 14.5 -10.531 -5.301 1 95.62 105 THR A C 1
ATOM 855 O O . THR A 1 105 ? 15.008 -9.75 -4.496 1 95.62 105 THR A O 1
ATOM 858 N N . ASP A 1 106 ? 13.305 -10.492 -5.676 1 96.81 106 ASP A N 1
ATOM 859 C CA . ASP A 1 106 ? 12.438 -9.406 -5.227 1 96.81 106 ASP A CA 1
ATOM 860 C C . ASP A 1 106 ? 10.961 -9.82 -5.289 1 96.81 106 ASP A C 1
ATOM 862 O O . ASP A 1 106 ? 10.625 -10.836 -5.895 1 96.81 106 ASP A O 1
ATOM 866 N N . LEU A 1 107 ? 10.125 -9.062 -4.574 1 97.81 107 LEU A N 1
ATOM 867 C CA . LEU A 1 107 ? 8.68 -9.242 -4.625 1 97.81 107 LEU A CA 1
ATOM 868 C C . LEU A 1 107 ? 7.953 -7.902 -4.609 1 97.81 107 LEU A C 1
ATOM 870 O O . LEU A 1 107 ? 8.508 -6.902 -4.148 1 97.81 107 LEU A O 1
ATOM 874 N N . LYS A 1 108 ? 6.723 -7.879 -5.141 1 97.06 108 LYS A N 1
ATOM 875 C CA . LYS A 1 108 ? 5.848 -6.711 -5.133 1 97.06 108 LYS A CA 1
ATOM 876 C C . LYS A 1 108 ? 4.395 -7.113 -4.906 1 97.06 108 LYS A C 1
ATOM 878 O O . LYS A 1 108 ? 3.945 -8.148 -5.41 1 97.06 108 LYS A O 1
ATOM 883 N N . TRP A 1 109 ? 3.785 -6.316 -4.203 1 97.81 109 TRP A N 1
ATOM 884 C CA . TRP A 1 109 ? 2.326 -6.258 -4.211 1 97.81 109 TRP A CA 1
ATOM 885 C C . TRP A 1 109 ? 1.832 -5.07 -5.031 1 97.81 109 TRP A C 1
ATOM 887 O O . TRP A 1 109 ? 2.168 -3.924 -4.734 1 97.81 109 TRP A O 1
ATOM 897 N N . LEU A 1 110 ? 1.034 -5.352 -6.039 1 98 110 LEU A N 1
ATOM 898 C CA . LEU A 1 110 ? 0.635 -4.293 -6.957 1 98 110 LEU A CA 1
ATOM 899 C C . LEU A 1 110 ? -0.864 -4.348 -7.234 1 98 110 LEU A C 1
ATOM 901 O O . LEU A 1 110 ? -1.437 -5.434 -7.359 1 98 110 LEU A O 1
ATOM 905 N N . PRO A 1 111 ? -1.436 -3.164 -7.391 1 97.94 111 PRO A N 1
ATOM 906 C CA . PRO A 1 111 ? -2.809 -3.174 -7.898 1 97.94 111 PRO A CA 1
ATOM 907 C C . PRO A 1 111 ? -2.904 -3.703 -9.328 1 97.94 111 PRO A C 1
ATOM 909 O O . PRO A 1 111 ? -1.881 -3.934 -9.977 1 97.94 111 PRO A O 1
ATOM 912 N N . LYS A 1 112 ? -4.062 -3.875 -9.766 1 98.38 112 LYS A N 1
ATOM 913 C CA . LYS A 1 112 ? -4.363 -4.59 -11 1 98.38 112 LYS A CA 1
ATOM 914 C C . LYS A 1 112 ? -3.561 -4.031 -12.172 1 98.38 112 LYS A C 1
ATOM 916 O O . LYS A 1 112 ? -2.793 -4.754 -12.812 1 98.38 112 LYS A O 1
ATOM 921 N N . GLU A 1 113 ? -3.648 -2.715 -12.445 1 98.06 113 GLU A N 1
ATOM 922 C CA . GLU A 1 113 ? -3.055 -2.137 -13.648 1 98.06 113 GLU A CA 1
ATOM 923 C C . GLU A 1 113 ? -1.53 -2.139 -13.562 1 98.06 113 GLU A C 1
ATOM 925 O O . GLU A 1 113 ? -0.85 -2.406 -14.555 1 98.06 113 GLU A O 1
ATOM 930 N N . GLU A 1 114 ? -1.045 -1.871 -12.438 1 97.44 114 GLU A N 1
ATOM 931 C CA . GLU A 1 114 ? 0.403 -1.926 -12.266 1 97.44 114 GLU A CA 1
ATOM 932 C C . GLU A 1 114 ? 0.921 -3.355 -12.391 1 97.44 114 GLU A C 1
ATOM 934 O O . GLU A 1 114 ? 2.012 -3.582 -12.914 1 97.44 114 GLU A O 1
ATOM 939 N N . ALA A 1 115 ? 0.162 -4.289 -11.891 1 98.44 115 ALA A N 1
ATOM 940 C CA . ALA A 1 115 ? 0.535 -5.695 -12.031 1 98.44 115 ALA A CA 1
ATOM 941 C C . ALA A 1 115 ? 0.598 -6.102 -13.508 1 98.44 115 ALA A C 1
ATOM 943 O O . ALA A 1 115 ? 1.547 -6.766 -13.93 1 98.44 115 ALA A O 1
ATOM 944 N N . LYS A 1 116 ? -0.376 -5.676 -14.219 1 98.12 116 LYS A N 1
ATOM 945 C CA . LYS A 1 116 ? -0.423 -5.98 -15.648 1 98.12 116 LYS A CA 1
ATOM 946 C C . LYS A 1 116 ? 0.798 -5.418 -16.375 1 98.12 116 LYS A C 1
ATOM 948 O O . LYS A 1 116 ? 1.407 -6.105 -17.188 1 98.12 116 LYS A O 1
ATOM 953 N N . GLN A 1 117 ? 1.12 -4.242 -16.031 1 97 117 GLN A N 1
ATOM 954 C CA . GLN A 1 117 ? 2.285 -3.609 -16.641 1 97 117 GLN A CA 1
ATOM 955 C C . GLN A 1 117 ? 3.57 -4.34 -16.266 1 97 117 GLN A C 1
ATOM 957 O O . GLN A 1 117 ? 4.473 -4.488 -17.078 1 97 117 GLN A O 1
ATOM 962 N N . CYS A 1 118 ? 3.602 -4.77 -15.102 1 96.81 118 CYS A N 1
ATOM 963 C CA . CYS A 1 118 ? 4.797 -5.387 -14.539 1 96.81 118 CYS A CA 1
ATOM 964 C C . CYS A 1 118 ? 5.07 -6.734 -15.195 1 96.81 118 CYS A C 1
ATOM 966 O O . CYS A 1 118 ? 6.219 -7.055 -15.516 1 96.81 118 CYS A O 1
ATOM 968 N N . VAL A 1 119 ? 4.086 -7.508 -15.383 1 94.69 119 VAL A N 1
ATOM 969 C CA . VAL A 1 119 ? 4.277 -8.844 -15.938 1 94.69 119 VAL A CA 1
ATOM 970 C C . VAL A 1 119 ? 4.602 -8.75 -17.422 1 94.69 119 VAL A C 1
ATOM 972 O O . VAL A 1 119 ? 5.234 -9.641 -18 1 94.69 119 VAL A O 1
ATOM 975 N N . GLY A 1 120 ? 4.102 -7.633 -18.156 1 85.38 120 GLY A N 1
ATOM 976 C CA . GLY A 1 120 ? 4.531 -7.254 -19.484 1 85.38 120 GLY A CA 1
ATOM 977 C C . GLY A 1 120 ? 3.883 -8.086 -20.578 1 85.38 120 GLY A C 1
ATOM 978 O O . GLY A 1 120 ? 3.527 -7.559 -21.641 1 85.38 120 GLY A O 1
ATOM 979 N N . PHE A 1 121 ? 3.715 -9.422 -20.547 1 87.25 121 PHE A N 1
ATOM 980 C CA . PHE A 1 121 ? 3.209 -10.258 -21.641 1 87.25 121 PHE A CA 1
ATOM 981 C C . PHE A 1 121 ? 1.687 -10.219 -21.688 1 87.25 121 PHE A C 1
ATOM 983 O O . PHE A 1 121 ? 1.026 -10.234 -20.641 1 87.25 121 PHE A O 1
ATOM 990 N N . LYS A 1 122 ? 1.2 -10.188 -22.906 1 91.06 122 LYS A N 1
ATOM 991 C CA . LYS A 1 122 ? -0.235 -10.031 -23.125 1 91.06 122 LYS A CA 1
ATOM 992 C C . LYS A 1 122 ? -1.016 -11.156 -22.453 1 91.06 122 LYS A C 1
ATOM 994 O O . LYS A 1 122 ? -2.059 -10.922 -21.828 1 91.06 122 LYS A O 1
ATOM 999 N N . ASP A 1 123 ? -0.547 -12.336 -22.609 1 92.75 123 ASP A N 1
ATOM 1000 C CA . ASP A 1 123 ? -1.261 -13.477 -22.031 1 92.75 123 ASP A CA 1
ATOM 1001 C C . ASP A 1 123 ? -1.377 -13.352 -20.516 1 92.75 123 ASP A C 1
ATOM 1003 O O . ASP A 1 123 ? -2.424 -13.664 -19.938 1 92.75 123 ASP A O 1
ATOM 1007 N N . ASN A 1 124 ? -0.34 -12.914 -19.938 1 94.62 124 ASN A N 1
ATOM 1008 C CA . ASN A 1 124 ? -0.361 -12.711 -18.484 1 94.62 124 ASN A CA 1
ATOM 1009 C C . ASN A 1 124 ? -1.287 -11.57 -18.094 1 94.62 124 ASN A C 1
ATOM 1011 O O . ASN A 1 124 ? -1.981 -11.648 -17.078 1 94.62 124 ASN A O 1
ATOM 1015 N N . GLN A 1 125 ? -1.273 -10.547 -18.875 1 96.56 125 GLN A N 1
ATOM 1016 C CA . GLN A 1 125 ? -2.143 -9.406 -18.609 1 96.56 125 GLN A CA 1
ATOM 1017 C C . GLN A 1 125 ? -3.613 -9.812 -18.672 1 96.56 125 GLN A C 1
ATOM 1019 O O . GLN A 1 125 ? -4.402 -9.445 -17.797 1 96.56 125 GLN A O 1
ATOM 1024 N N . VAL A 1 126 ? -3.926 -10.57 -19.672 1 96.94 126 VAL A N 1
ATOM 1025 C CA . VAL A 1 126 ? -5.293 -11.047 -19.844 1 96.94 126 VAL A CA 1
ATOM 1026 C C . VAL A 1 126 ? -5.691 -11.938 -18.672 1 96.94 126 VAL A C 1
ATOM 1028 O O . VAL A 1 126 ? -6.824 -11.875 -18.203 1 96.94 126 VAL A O 1
ATOM 1031 N N . MET A 1 127 ? -4.805 -12.742 -18.281 1 97.62 127 MET A N 1
ATOM 1032 C CA . MET A 1 127 ? -5.062 -13.617 -17.141 1 97.62 127 MET A CA 1
ATOM 1033 C C . MET A 1 127 ? -5.406 -12.805 -15.898 1 97.62 127 MET A C 1
ATOM 1035 O O . MET A 1 127 ? -6.379 -13.109 -15.203 1 97.62 127 MET A O 1
ATOM 1039 N N . ILE A 1 128 ? -4.664 -11.758 -15.625 1 98.31 128 ILE A N 1
ATOM 1040 C CA . ILE A 1 128 ? -4.91 -10.906 -14.461 1 98.31 128 ILE A CA 1
ATOM 1041 C C . ILE A 1 128 ? -6.285 -10.258 -14.586 1 98.31 128 ILE A C 1
ATOM 1043 O O . ILE A 1 128 ? -7.035 -10.188 -13.609 1 98.31 128 ILE A O 1
ATOM 1047 N N . ASP A 1 129 ? -6.633 -9.844 -15.742 1 98.31 129 ASP A N 1
ATOM 1048 C CA . ASP A 1 129 ? -7.949 -9.258 -15.977 1 98.31 129 ASP A CA 1
ATOM 1049 C C . ASP A 1 129 ? -9.055 -10.258 -15.641 1 98.31 129 ASP A C 1
ATOM 1051 O O . ASP A 1 129 ? -10.023 -9.906 -14.961 1 98.31 129 ASP A O 1
ATOM 1055 N N . LYS A 1 130 ? -8.891 -11.398 -16.156 1 98.12 130 LYS A N 1
ATOM 1056 C CA . LYS A 1 130 ? -9.914 -12.43 -15.945 1 98.12 130 LYS A CA 1
ATOM 1057 C C . LYS A 1 130 ? -10.047 -12.781 -14.469 1 98.12 130 LYS A C 1
ATOM 1059 O O . LYS A 1 130 ? -11.156 -12.859 -13.938 1 98.12 130 LYS A O 1
ATOM 1064 N N . PHE A 1 131 ? -8.938 -13 -13.844 1 98.38 131 PHE A N 1
ATOM 1065 C CA . PHE A 1 131 ? -8.969 -13.32 -12.422 1 98.38 131 PHE A CA 1
ATOM 1066 C C . PHE A 1 131 ? -9.539 -12.164 -11.617 1 98.38 131 PHE A C 1
ATOM 1068 O O . PHE A 1 131 ? -10.25 -12.375 -10.625 1 98.38 131 PHE A O 1
ATOM 1075 N N . HIS A 1 132 ? -9.203 -10.953 -11.992 1 98.56 132 HIS A N 1
ATOM 1076 C CA . HIS A 1 132 ? -9.75 -9.789 -11.305 1 98.56 132 HIS A CA 1
ATOM 1077 C C . HIS A 1 132 ? -11.273 -9.758 -11.406 1 98.56 132 HIS A C 1
ATOM 1079 O O . HIS A 1 132 ? -11.953 -9.477 -10.414 1 98.56 132 HIS A O 1
ATOM 1085 N N . GLN A 1 133 ? -11.75 -10.047 -12.57 1 97.75 133 GLN A N 1
ATOM 1086 C CA . GLN A 1 133 ? -13.195 -10.102 -12.758 1 97.75 133 GLN A CA 1
ATOM 1087 C C . GLN A 1 133 ? -13.828 -11.164 -11.867 1 97.75 133 GLN A C 1
ATOM 1089 O O . GLN A 1 133 ? -14.914 -10.961 -11.328 1 97.75 133 GLN A O 1
ATOM 1094 N N . MET A 1 134 ? -13.172 -12.258 -11.734 1 97.25 134 MET A N 1
ATOM 1095 C CA . MET A 1 134 ? -13.664 -13.312 -10.852 1 97.25 134 MET A CA 1
ATOM 1096 C C . MET A 1 134 ? -13.789 -12.812 -9.414 1 97.25 134 MET A C 1
ATOM 1098 O O . MET A 1 134 ? -14.742 -13.164 -8.719 1 97.25 134 MET A O 1
ATOM 1102 N N . ILE A 1 135 ? -12.836 -12.094 -9.008 1 97.56 135 ILE A N 1
ATOM 1103 C CA . ILE A 1 135 ? -12.844 -11.531 -7.664 1 97.56 135 ILE A CA 1
ATOM 1104 C C . ILE A 1 135 ? -14.055 -10.617 -7.488 1 97.56 135 ILE A C 1
ATOM 1106 O O . ILE A 1 135 ? -14.773 -10.719 -6.496 1 97.56 135 ILE A O 1
ATOM 1110 N N . LEU A 1 136 ? -14.266 -9.727 -8.43 1 95.88 136 LEU A N 1
ATOM 1111 C CA . LEU A 1 136 ? -15.359 -8.766 -8.367 1 95.88 136 LEU A CA 1
ATOM 1112 C C . LEU A 1 136 ? -16.703 -9.477 -8.367 1 95.88 136 LEU A C 1
ATOM 1114 O O . LEU A 1 136 ? -17.656 -9.039 -7.707 1 95.88 136 LEU A O 1
ATOM 1118 N N . ASP A 1 137 ? -16.75 -10.57 -9.055 1 93.94 137 ASP A N 1
ATOM 1119 C CA . ASP A 1 137 ? -17.984 -11.344 -9.141 1 93.94 137 ASP A CA 1
ATOM 1120 C C . ASP A 1 137 ? -18.297 -12.031 -7.816 1 93.94 137 ASP A C 1
ATOM 1122 O O . ASP A 1 137 ? -19.469 -12.281 -7.5 1 93.94 137 ASP A O 1
ATOM 1126 N N . GLN A 1 138 ? -17.344 -12.375 -7.102 1 88.25 138 GLN A N 1
ATOM 1127 C CA . GLN A 1 138 ? -17.547 -13.016 -5.805 1 88.25 138 GLN A CA 1
ATOM 1128 C C . GLN A 1 138 ? -18 -12.008 -4.758 1 88.25 138 GLN A C 1
ATOM 1130 O O . GLN A 1 138 ? -18.656 -12.375 -3.773 1 88.25 138 GLN A O 1
ATOM 1135 N N . ASN A 1 139 ? -17.547 -10.805 -4.812 1 75.06 139 ASN A N 1
ATOM 1136 C CA . ASN A 1 139 ? -17.906 -9.758 -3.861 1 75.06 139 ASN A CA 1
ATOM 1137 C C . ASN A 1 139 ? -19.328 -9.258 -4.098 1 75.06 139 ASN A C 1
ATOM 1139 O O . ASN A 1 139 ? -19.844 -8.469 -3.309 1 75.06 139 ASN A O 1
ATOM 1143 N N . LYS A 1 140 ? -1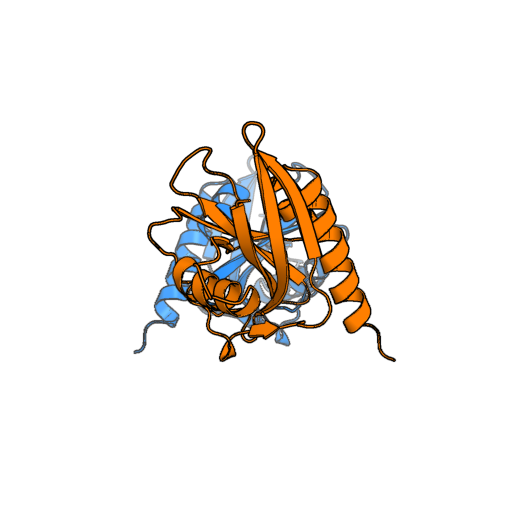9.906 -9.617 -5.223 1 61.28 140 LYS A N 1
ATOM 1144 C CA . LYS A 1 140 ? -21.297 -9.219 -5.477 1 61.28 140 LYS A CA 1
ATOM 1145 C C . LYS A 1 140 ? -22.266 -10.07 -4.66 1 61.28 140 LYS A C 1
ATOM 1147 O O . LYS A 1 140 ? -22.172 -11.297 -4.66 1 61.28 140 LYS A O 1
ATOM 1152 N N . PRO A 1 141 ? -22.984 -9.352 -3.68 1 53.62 141 PRO A N 1
ATOM 1153 C CA . PRO A 1 141 ? -24.047 -10.078 -2.98 1 53.62 141 PRO A CA 1
ATOM 1154 C C . PRO A 1 141 ? -24.953 -10.852 -3.932 1 53.62 141 PRO A C 1
ATOM 1156 O O . PRO A 1 141 ? -25.172 -10.43 -5.07 1 53.62 141 PRO A O 1
ATOM 1159 N N . MET A 1 142 ? -25.109 -12.211 -3.703 1 38.94 142 MET A N 1
ATOM 1160 C CA . MET A 1 142 ? -26.188 -12.891 -4.406 1 38.94 142 MET A CA 1
ATOM 1161 C C . MET A 1 142 ? -27.5 -12.102 -4.293 1 38.94 142 MET A C 1
ATOM 1163 O O . MET A 1 142 ? -27.781 -11.531 -3.24 1 38.94 142 MET A O 1
ATOM 1167 N N . MET B 1 1 ? 3.615 38.344 11.375 1 71 1 MET B N 1
ATOM 1168 C CA . MET B 1 1 ? 4.188 37 11.305 1 71 1 MET B CA 1
ATOM 1169 C C . MET B 1 1 ? 3.119 35.969 10.93 1 71 1 MET B C 1
ATOM 1171 O O . MET B 1 1 ? 2.014 36 11.477 1 71 1 MET B O 1
ATOM 1175 N N . GLU B 1 2 ? 3.275 35.312 9.805 1 88.5 2 GLU B N 1
ATOM 1176 C CA . GLU B 1 2 ? 2.312 34.312 9.383 1 88.5 2 GLU B CA 1
ATOM 1177 C C . GLU B 1 2 ? 2.561 32.969 10.094 1 88.5 2 GLU B C 1
ATOM 1179 O O . GLU B 1 2 ? 3.705 32.531 10.203 1 88.5 2 GLU B O 1
ATOM 1184 N N . LYS B 1 3 ? 1.495 32.531 10.828 1 94.81 3 LYS B N 1
ATOM 1185 C CA . LYS B 1 3 ? 1.597 31.281 11.57 1 94.81 3 LYS B CA 1
ATOM 1186 C C . LYS B 1 3 ? 0.647 30.234 11.008 1 94.81 3 LYS B C 1
ATOM 1188 O O . LYS B 1 3 ? -0.499 30.531 10.672 1 94.81 3 LYS B O 1
ATOM 1193 N N . ALA B 1 4 ? 1.197 29.031 10.82 1 97.06 4 ALA B N 1
ATOM 1194 C CA . ALA B 1 4 ? 0.385 27.891 10.398 1 97.06 4 ALA B CA 1
ATOM 1195 C C . ALA B 1 4 ? 0.541 26.719 11.367 1 97.06 4 ALA B C 1
ATOM 1197 O O . ALA B 1 4 ? 1.495 26.672 12.148 1 97.06 4 ALA B O 1
ATOM 1198 N N . ALA B 1 5 ? -0.422 25.844 11.383 1 98.38 5 ALA B N 1
ATOM 1199 C CA . ALA B 1 5 ? -0.415 24.672 12.242 1 98.38 5 ALA B CA 1
ATOM 1200 C C . ALA B 1 5 ? -1.029 23.453 11.539 1 98.38 5 ALA B C 1
ATOM 1202 O O . ALA B 1 5 ? -1.933 23.609 10.711 1 98.38 5 ALA B O 1
ATOM 1203 N N . GLY B 1 6 ? -0.503 22.281 11.852 1 98.5 6 GLY B N 1
ATOM 1204 C CA . GLY B 1 6 ? -1.011 21.078 11.227 1 98.5 6 GLY B CA 1
ATOM 1205 C C . GLY B 1 6 ? -0.544 19.797 11.914 1 98.5 6 GLY B C 1
ATOM 1206 O O . GLY B 1 6 ? 0.048 19.859 12.992 1 98.5 6 GLY B O 1
ATOM 1207 N N . PHE B 1 7 ? -0.91 18.734 11.391 1 98.75 7 PHE B N 1
ATOM 1208 C CA . PHE B 1 7 ? -0.503 17.422 11.875 1 98.75 7 PHE B CA 1
ATOM 1209 C C . PHE B 1 7 ? 0.322 16.688 10.82 1 98.75 7 PHE B C 1
ATOM 1211 O O . PHE B 1 7 ? -0.003 16.719 9.633 1 98.75 7 PHE B O 1
ATOM 1218 N N . VAL B 1 8 ? 1.419 16.109 11.297 1 98.81 8 VAL B N 1
ATOM 1219 C CA . VAL B 1 8 ? 2.027 15.031 10.516 1 98.81 8 VAL B CA 1
ATOM 1220 C C . VAL B 1 8 ? 1.336 13.711 10.836 1 98.81 8 VAL B C 1
ATOM 1222 O O . VAL B 1 8 ? 1.514 13.156 11.922 1 98.81 8 VAL B O 1
ATOM 1225 N N . ILE B 1 9 ? 0.575 13.25 9.812 1 98.88 9 ILE B N 1
ATOM 1226 C CA . ILE B 1 9 ? -0.27 12.086 10.039 1 98.88 9 ILE B CA 1
ATOM 1227 C C . ILE B 1 9 ? 0.415 10.836 9.484 1 98.88 9 ILE B C 1
ATOM 1229 O O . ILE B 1 9 ? 0.915 10.852 8.352 1 98.88 9 ILE B O 1
ATOM 1233 N N . PHE B 1 10 ? 0.431 9.789 10.32 1 98.81 10 PHE B N 1
ATOM 1234 C CA . PHE B 1 10 ? 0.949 8.516 9.844 1 98.81 10 PHE B CA 1
ATOM 1235 C C . PHE B 1 10 ? -0.021 7.383 10.156 1 98.81 10 PHE B C 1
ATOM 1237 O O . PHE B 1 10 ? -0.943 7.555 10.961 1 98.81 10 PHE B O 1
A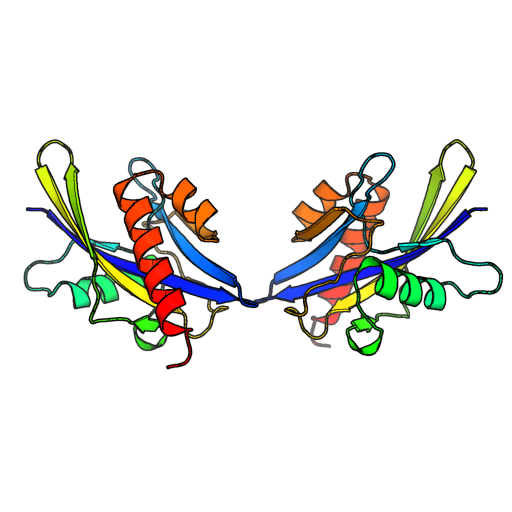TOM 1244 N N . ARG B 1 11 ? 0.111 6.289 9.484 1 98.44 11 ARG B N 1
ATOM 1245 C CA . ARG B 1 11 ? -0.619 5.055 9.75 1 98.44 11 ARG B CA 1
ATOM 1246 C C . ARG B 1 11 ? 0.33 3.861 9.82 1 98.44 11 ARG B C 1
ATOM 1248 O O . ARG B 1 11 ? 1.468 3.939 9.352 1 98.44 11 ARG B O 1
ATOM 1255 N N . ARG B 1 12 ? -0.107 2.91 10.555 1 97.12 12 ARG B N 1
ATOM 1256 C CA . ARG B 1 12 ? 0.568 1.616 10.57 1 97.12 12 ARG B CA 1
ATOM 1257 C C . ARG B 1 12 ? -0.247 0.566 9.82 1 97.12 12 ARG B C 1
ATOM 1259 O O . ARG B 1 12 ? -1.322 0.169 10.273 1 97.12 12 ARG B O 1
ATOM 1266 N N . LEU B 1 13 ? 0.275 0.227 8.703 1 95.06 13 LEU B N 1
ATOM 1267 C CA . LEU B 1 13 ? -0.385 -0.781 7.883 1 95.06 13 LEU B CA 1
ATOM 1268 C C . LEU B 1 13 ? 0.539 -1.97 7.637 1 95.06 13 LEU B C 1
ATOM 1270 O O . LEU B 1 13 ? 1.575 -1.831 6.984 1 95.06 13 LEU B O 1
ATOM 1274 N N . CYS B 1 14 ? 0.168 -3.148 8.109 1 94.19 14 CYS B N 1
ATOM 1275 C CA . CYS B 1 14 ? 0.993 -4.348 8.016 1 94.19 14 CYS B CA 1
ATOM 1276 C C . CYS B 1 14 ? 2.398 -4.086 8.547 1 94.19 14 CYS B C 1
ATOM 1278 O O . CYS B 1 14 ? 3.385 -4.441 7.898 1 94.19 14 CYS B O 1
ATOM 1280 N N . GLY B 1 15 ? 2.471 -3.348 9.594 1 92.06 15 GLY B N 1
ATOM 1281 C CA . GLY B 1 15 ? 3.74 -3.1 10.258 1 92.06 15 GLY B CA 1
ATOM 1282 C C . GLY B 1 15 ? 4.531 -1.968 9.633 1 92.06 15 GLY B C 1
ATOM 1283 O O . GLY B 1 15 ? 5.566 -1.561 10.164 1 92.06 15 GLY B O 1
ATOM 1284 N N . GLU B 1 16 ? 4.043 -1.513 8.555 1 95.25 16 GLU B N 1
ATOM 1285 C CA . GLU B 1 16 ? 4.734 -0.423 7.875 1 95.25 16 GLU B CA 1
ATOM 1286 C C . GLU B 1 16 ? 4.164 0.933 8.281 1 95.25 16 GLU B C 1
ATOM 1288 O O . GLU B 1 16 ? 2.945 1.0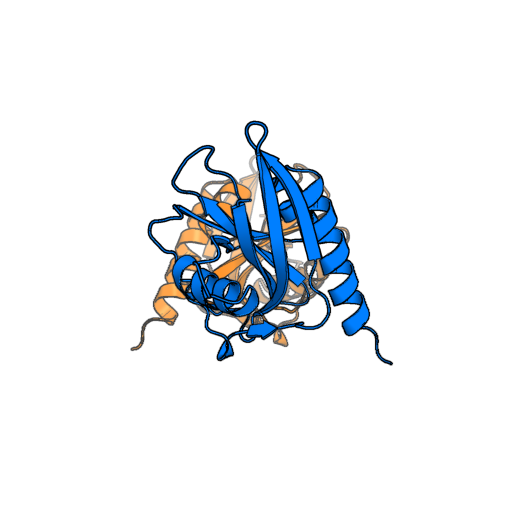94 8.383 1 95.25 16 GLU B O 1
ATOM 1293 N N . ILE B 1 17 ? 5.078 1.83 8.508 1 98.12 17 ILE B N 1
ATOM 1294 C CA . ILE B 1 17 ? 4.68 3.201 8.805 1 98.12 17 ILE B CA 1
ATOM 1295 C C . ILE B 1 17 ? 4.59 4.004 7.508 1 98.12 17 ILE B C 1
ATOM 1297 O O . ILE B 1 17 ? 5.539 4.039 6.723 1 98.12 17 ILE B O 1
ATOM 1301 N N . GLN B 1 18 ? 3.455 4.648 7.289 1 98.31 18 GLN B N 1
ATOM 1302 C CA . GLN B 1 18 ? 3.268 5.52 6.133 1 98.31 18 GLN B CA 1
ATOM 1303 C C . GLN B 1 18 ? 2.775 6.898 6.559 1 98.31 18 GLN B C 1
ATOM 1305 O O . GLN B 1 18 ? 1.989 7.02 7.5 1 98.31 18 GLN B O 1
ATOM 1310 N N . TYR B 1 19 ? 3.197 7.902 5.801 1 98.81 19 TYR B N 1
ATOM 1311 C CA . TYR B 1 19 ? 2.836 9.289 6.09 1 98.81 19 TYR B CA 1
ATOM 1312 C C . TYR B 1 19 ? 1.871 9.828 5.039 1 98.81 19 TYR B C 1
ATOM 1314 O O . TYR B 1 19 ? 2.033 9.562 3.846 1 98.81 19 TYR B O 1
ATOM 1322 N N . LEU B 1 20 ? 0.922 10.578 5.465 1 98.81 20 LEU B N 1
ATOM 1323 C CA . LEU B 1 20 ? -0.025 11.234 4.57 1 98.81 20 LEU B CA 1
ATOM 1324 C C . LEU B 1 20 ? 0.543 12.547 4.043 1 98.81 20 LEU B C 1
ATOM 1326 O O . LEU B 1 20 ? 0.967 13.406 4.828 1 98.81 20 LEU B O 1
ATOM 1330 N N . LEU B 1 21 ? 0.533 12.727 2.766 1 98.56 21 LEU B N 1
ATOM 1331 C CA . LEU B 1 21 ? 0.871 13.992 2.127 1 98.56 21 LEU B CA 1
ATOM 1332 C C . LEU B 1 21 ? -0.229 14.422 1.164 1 98.56 21 LEU B C 1
ATOM 1334 O O . LEU B 1 21 ? -0.81 13.594 0.462 1 98.56 21 LEU B O 1
ATOM 1338 N N . LEU B 1 22 ? -0.481 15.656 1.15 1 98.25 22 LEU B N 1
ATOM 1339 C CA . LEU B 1 22 ? -1.485 16.25 0.278 1 98.25 22 LEU B CA 1
ATOM 1340 C C . LEU B 1 22 ? -0.835 17.188 -0.734 1 98.25 22 LEU B C 1
ATOM 1342 O O . LEU B 1 22 ? 0.095 17.922 -0.396 1 98.25 22 LEU B O 1
ATOM 1346 N N . LYS B 1 23 ? -1.371 17.141 -1.897 1 97.56 23 LYS B N 1
ATOM 1347 C CA . LYS B 1 23 ? -0.869 18.031 -2.939 1 97.56 23 LYS B CA 1
ATOM 1348 C C . LYS B 1 23 ? -1.703 19.312 -3.021 1 97.56 23 LYS B C 1
ATOM 1350 O O . LYS B 1 23 ? -2.908 19.266 -3.271 1 97.56 23 LYS B O 1
ATOM 1355 N N . ALA B 1 24 ? -1.084 20.422 -2.865 1 94.44 24 ALA B N 1
ATOM 1356 C CA . ALA B 1 24 ? -1.78 21.703 -2.926 1 94.44 24 ALA B CA 1
ATOM 1357 C C . ALA B 1 24 ? -2.371 21.938 -4.312 1 94.44 24 ALA B C 1
ATOM 1359 O O . ALA B 1 24 ? -1.773 21.562 -5.32 1 94.44 24 ALA B O 1
ATOM 1360 N N . SER B 1 25 ? -3.48 22.547 -4.359 1 92.81 25 SER B N 1
ATOM 1361 C CA . SER B 1 25 ? -4.16 22.875 -5.609 1 92.81 25 SER B CA 1
ATOM 1362 C C . SER B 1 25 ? -3.721 24.234 -6.141 1 92.81 25 SER B C 1
ATOM 1364 O O . SER B 1 25 ? -4.188 24.672 -7.195 1 92.81 25 SER B O 1
ATOM 1366 N N . TYR B 1 26 ? -2.895 24.906 -5.426 1 86.69 26 TYR B N 1
ATOM 1367 C CA . TYR B 1 26 ? -2.451 26.25 -5.785 1 86.69 26 TYR B CA 1
ATOM 1368 C C . TYR B 1 26 ? -0.946 26.391 -5.594 1 86.69 26 TYR B C 1
ATOM 1370 O O . TYR B 1 26 ? -0.308 25.547 -4.965 1 86.69 26 TYR B O 1
ATOM 1378 N N . GLY B 1 27 ? -0.446 27.406 -6.281 1 84.31 27 GLY B N 1
ATOM 1379 C CA . GLY B 1 27 ? 0.972 27.688 -6.125 1 84.31 27 GLY B CA 1
ATOM 1380 C C . GLY B 1 27 ? 1.861 26.688 -6.848 1 84.31 27 GLY B C 1
ATOM 1381 O O . GLY B 1 27 ? 1.68 26.438 -8.039 1 84.31 27 GLY B O 1
ATOM 1382 N N . SER B 1 28 ? 2.826 26.109 -6.137 1 79.06 28 SER B N 1
ATOM 1383 C CA . SER B 1 28 ? 3.822 25.203 -6.711 1 79.06 28 SER B CA 1
ATOM 1384 C C . SER B 1 28 ? 3.357 23.766 -6.645 1 79.06 28 SER B C 1
ATOM 1386 O O . SER B 1 28 ? 4.133 22.844 -6.914 1 79.06 28 SER B O 1
ATOM 1388 N N . PHE B 1 29 ? 2.125 23.578 -6.211 1 87.62 29 PHE B N 1
ATOM 1389 C CA . PHE B 1 29 ? 1.577 22.234 -6.168 1 87.62 29 PHE B CA 1
ATOM 1390 C C . PHE B 1 29 ? 2.447 21.328 -5.309 1 87.62 29 PHE B C 1
ATOM 1392 O O . PHE B 1 29 ? 2.742 20.188 -5.695 1 87.62 29 PHE B O 1
ATOM 1399 N N . HIS B 1 30 ? 2.896 21.938 -4.156 1 92.81 30 HIS B N 1
ATOM 1400 C CA . HIS B 1 30 ? 3.811 21.203 -3.285 1 92.81 30 HIS B CA 1
ATOM 1401 C C . HIS B 1 30 ? 3.066 20.188 -2.428 1 92.81 30 HIS B C 1
ATOM 1403 O O . HIS B 1 30 ? 1.884 20.375 -2.129 1 92.81 30 HIS B O 1
ATOM 1409 N N . TRP B 1 31 ? 3.746 19.156 -2.107 1 96.56 31 TRP B N 1
ATOM 1410 C CA . TRP B 1 31 ? 3.238 18.141 -1.195 1 96.56 31 TRP B CA 1
ATOM 1411 C C . TRP B 1 31 ? 3.547 18.5 0.253 1 96.56 31 TRP B C 1
ATOM 1413 O O . TRP B 1 31 ? 4.668 18.906 0.573 1 96.56 31 TRP B O 1
ATOM 1423 N N . SER B 1 32 ? 2.58 18.422 1.073 1 96 32 SER B N 1
ATOM 1424 C CA . SER B 1 32 ? 2.783 18.672 2.498 1 96 32 SER B CA 1
ATOM 1425 C C . SER B 1 32 ? 1.732 17.953 3.338 1 96 32 SER B C 1
ATOM 1427 O O . SER B 1 32 ? 0.741 17.453 2.805 1 96 32 SER B O 1
ATOM 1429 N N . SER B 1 33 ? 2.008 17.891 4.602 1 97.62 33 SER B N 1
ATOM 1430 C CA . SER B 1 33 ? 0.999 17.438 5.555 1 97.62 33 SER B CA 1
ATOM 1431 C C . SER B 1 33 ? -0.163 18.422 5.637 1 97.62 33 SER B C 1
ATOM 1433 O O . SER B 1 33 ? -0.019 19.594 5.277 1 97.62 33 SER B O 1
ATOM 1435 N N . PRO B 1 34 ? -1.307 17.938 6.098 1 98.06 34 PRO B N 1
ATOM 1436 C CA . PRO B 1 34 ? -2.398 18.891 6.324 1 98.06 34 PRO B CA 1
ATOM 1437 C C . PRO B 1 34 ? -2.021 20 7.301 1 98.06 34 PRO B C 1
ATOM 1439 O O . PRO B 1 34 ? -1.478 19.719 8.375 1 98.06 34 PRO B O 1
ATOM 1442 N N . LYS B 1 35 ? -2.316 21.25 6.867 1 97.69 35 LYS B N 1
ATOM 1443 C CA . LYS B 1 35 ? -2.031 22.422 7.68 1 97.69 35 LYS B CA 1
ATOM 1444 C C . LYS B 1 35 ? -2.748 23.656 7.133 1 97.69 35 LYS B C 1
ATOM 1446 O O . LYS B 1 35 ? -3.242 23.641 6.004 1 97.69 35 LYS B O 1
ATOM 1451 N N . GLY B 1 36 ? -2.701 24.672 7.984 1 96.62 36 GLY B N 1
ATOM 1452 C CA . GLY B 1 36 ? -3.266 25.938 7.516 1 96.62 36 GLY B CA 1
ATOM 1453 C C . GLY B 1 36 ? -2.967 27.094 8.438 1 96.62 36 GLY B C 1
ATOM 1454 O O . GLY B 1 36 ? -2.34 26.922 9.484 1 96.62 36 GLY B O 1
ATOM 1455 N N . HIS B 1 37 ? -3.479 28.188 8.023 1 96.44 37 HIS B N 1
ATOM 1456 C CA . HIS B 1 37 ? -3.227 29.422 8.758 1 96.44 37 HIS B CA 1
ATOM 1457 C C . HIS B 1 37 ? -3.98 29.438 10.086 1 96.44 37 HIS B C 1
ATOM 1459 O O . HIS B 1 37 ? -5.148 29.047 10.141 1 96.44 37 HIS B O 1
ATOM 1465 N N . VAL B 1 38 ? -3.248 30 11.109 1 97.31 38 VAL B N 1
ATOM 1466 C CA . VAL B 1 38 ? -3.889 30.188 12.406 1 97.31 38 VAL B CA 1
ATOM 1467 C C . VAL B 1 38 ? -4.781 31.422 12.359 1 97.31 38 VAL B C 1
ATOM 1469 O O . VAL B 1 38 ? -4.309 32.531 12.078 1 97.31 38 VAL B O 1
ATOM 1472 N N . ASP B 1 39 ? -6.039 31.266 12.633 1 95.88 39 ASP B N 1
ATOM 1473 C CA . ASP B 1 39 ? -6.969 32.375 12.656 1 95.88 39 ASP B CA 1
ATOM 1474 C C . ASP B 1 39 ? -6.746 33.25 13.891 1 95.88 39 ASP B C 1
ATOM 1476 O O . ASP B 1 39 ? -6.34 32.75 14.945 1 95.88 39 ASP B O 1
ATOM 1480 N N . PRO B 1 40 ? -7.082 34.5 13.711 1 95.19 40 PRO B N 1
ATOM 1481 C CA . PRO B 1 40 ? -6.973 35.375 14.891 1 95.19 40 PRO B CA 1
ATOM 1482 C C . PRO B 1 40 ? -7.762 34.844 16.094 1 95.19 40 PRO B C 1
ATOM 1484 O O . PRO B 1 40 ? -8.938 34.531 15.953 1 95.19 40 PRO B O 1
ATOM 1487 N N . GLY B 1 41 ? -7.086 34.688 17.328 1 95.56 41 GLY B N 1
ATOM 1488 C CA . GLY B 1 41 ? -7.742 34.281 18.562 1 95.56 41 GLY B CA 1
ATOM 1489 C C . GLY B 1 41 ? -7.77 32.75 18.719 1 95.56 41 GLY B C 1
ATOM 1490 O O . GLY B 1 41 ? -8.156 32.25 19.781 1 95.56 41 GLY B O 1
ATOM 1491 N N . GLU B 1 42 ? -7.379 32.094 17.703 1 96.94 42 GLU B N 1
ATOM 1492 C CA . GLU B 1 42 ? -7.371 30.625 17.766 1 96.94 42 GLU B CA 1
ATOM 1493 C C . GLU B 1 42 ? -6.031 30.094 18.266 1 96.94 42 GLU B C 1
ATOM 1495 O O . GLU B 1 42 ? -4.977 30.641 17.922 1 96.94 42 GLU B O 1
ATOM 1500 N N . ASP B 1 43 ? -6.148 29.094 19.125 1 97.12 43 ASP B N 1
ATOM 1501 C CA . ASP B 1 43 ? -4.875 28.484 19.484 1 97.12 43 ASP B CA 1
ATOM 1502 C C . ASP B 1 43 ? -4.367 27.578 18.375 1 97.12 43 ASP B C 1
ATOM 1504 O O . ASP B 1 43 ? -5.148 27.094 17.547 1 97.12 43 ASP B O 1
ATOM 1508 N N . ASP B 1 44 ? -3.084 27.25 18.391 1 97.69 44 ASP B N 1
ATOM 1509 C CA . ASP B 1 44 ? -2.418 26.516 17.328 1 97.69 44 ASP B CA 1
ATOM 1510 C C . ASP B 1 44 ? -3 25.109 17.188 1 97.69 44 ASP B C 1
ATOM 1512 O O . ASP B 1 44 ? -3.227 24.641 16.062 1 97.69 44 ASP B O 1
ATOM 1516 N N . PHE B 1 45 ? -3.191 24.516 18.281 1 98.5 45 PHE B N 1
ATOM 1517 C CA . PHE B 1 45 ? -3.682 23.141 18.281 1 98.5 45 PHE B CA 1
ATOM 1518 C C . PHE B 1 45 ? -5.082 23.062 17.672 1 98.5 45 PHE B C 1
ATOM 1520 O O . PHE B 1 45 ? -5.367 22.188 16.859 1 98.5 45 PHE B O 1
ATOM 1527 N N . THR B 1 46 ? -5.902 23.938 18.062 1 98.25 46 THR B N 1
ATOM 1528 C CA . THR B 1 46 ? -7.246 24.031 17.516 1 98.25 46 THR B CA 1
ATOM 1529 C C . THR B 1 46 ? -7.188 24.234 15.992 1 98.25 46 THR B C 1
ATOM 1531 O O . THR B 1 46 ? -7.969 23.625 15.258 1 98.25 46 THR B O 1
ATOM 1534 N N . THR B 1 47 ? -6.324 25.062 15.578 1 98.5 47 THR B N 1
ATOM 1535 C CA . THR B 1 47 ? -6.133 25.281 14.148 1 98.5 47 THR B CA 1
ATOM 1536 C C . THR B 1 47 ? -5.742 23.984 13.453 1 98.5 47 THR B C 1
ATOM 1538 O O . THR B 1 47 ? -6.301 23.641 12.414 1 98.5 47 THR B O 1
ATOM 1541 N N . ALA B 1 48 ? -4.773 23.25 14.031 1 98.69 48 ALA B N 1
ATOM 1542 C CA . ALA B 1 48 ? -4.312 22 13.445 1 98.69 48 ALA B CA 1
ATOM 1543 C C . ALA B 1 48 ? -5.469 21.016 13.281 1 98.69 48 ALA B C 1
ATOM 1545 O O . ALA B 1 48 ? -5.617 20.391 12.227 1 98.69 48 ALA B O 1
ATOM 1546 N N . LEU B 1 49 ? -6.309 20.969 14.273 1 98.69 49 LEU B N 1
ATOM 1547 C CA . LEU B 1 49 ? -7.469 20.094 14.234 1 98.69 49 LEU B CA 1
ATOM 1548 C C . LEU B 1 49 ? -8.445 20.531 13.141 1 98.69 49 LEU B C 1
ATOM 1550 O O . LEU B 1 49 ? -8.898 19.703 12.344 1 98.69 49 LEU B O 1
ATOM 1554 N N . ARG B 1 50 ? -8.711 21.766 13.148 1 98.56 50 ARG B N 1
ATOM 1555 C CA . ARG B 1 50 ? -9.664 22.297 12.188 1 98.56 50 ARG B CA 1
ATOM 1556 C C . ARG B 1 50 ? -9.18 22.094 10.758 1 98.56 50 ARG B C 1
ATOM 1558 O O . ARG B 1 50 ? -9.914 21.562 9.914 1 98.56 50 ARG B O 1
ATOM 1565 N N . GLU B 1 51 ? -7.953 22.422 10.477 1 98.44 51 GLU B N 1
ATOM 1566 C CA . GLU B 1 51 ? -7.395 22.312 9.133 1 98.44 51 GLU B CA 1
ATOM 1567 C C . GLU B 1 51 ? -7.324 20.844 8.688 1 98.44 51 GLU B C 1
ATOM 1569 O O . GLU B 1 51 ? -7.531 20.531 7.512 1 98.44 51 GLU B O 1
ATOM 1574 N N . THR B 1 52 ? -6.988 19.984 9.594 1 98.69 52 THR B N 1
ATOM 1575 C CA . THR B 1 52 ? -6.93 18.562 9.273 1 98.69 52 THR B CA 1
ATOM 1576 C C . THR B 1 52 ? -8.312 18.031 8.93 1 98.69 52 THR B C 1
ATOM 1578 O O . THR B 1 52 ? -8.469 17.25 7.98 1 98.69 52 THR B O 1
ATOM 1581 N N . LYS B 1 53 ? -9.266 18.438 9.656 1 98.62 53 LYS B N 1
ATOM 1582 C CA . LYS B 1 53 ? -10.648 18.078 9.344 1 98.62 53 LYS B CA 1
ATOM 1583 C C . LYS B 1 53 ? -11.062 18.625 7.98 1 98.62 53 LYS B C 1
ATOM 1585 O O . LYS B 1 53 ? -11.648 17.906 7.168 1 98.62 53 LYS B O 1
ATOM 1590 N N . GLU B 1 54 ? -10.719 19.781 7.707 1 98.31 54 GLU B N 1
ATOM 1591 C CA . GLU B 1 54 ? -11.102 20.438 6.457 1 98.31 54 GLU B CA 1
ATOM 1592 C C . GLU B 1 54 ? -10.383 19.812 5.266 1 98.31 54 GLU B C 1
ATOM 1594 O O . GLU B 1 54 ? -11 19.531 4.238 1 98.31 54 GLU B O 1
ATOM 1599 N N . GLU B 1 55 ? -9.086 19.578 5.41 1 98.31 55 GLU B N 1
ATOM 1600 C CA . GLU B 1 55 ? -8.25 19.219 4.266 1 98.31 55 GLU B CA 1
ATOM 1601 C C . GLU B 1 55 ? -8.211 17.703 4.059 1 98.31 55 GLU B C 1
ATOM 1603 O O . GLU B 1 55 ? -8.016 17.234 2.939 1 98.31 55 GLU B O 1
ATOM 1608 N N . ALA B 1 56 ? -8.414 16.906 5.164 1 98.56 56 ALA B N 1
ATOM 1609 C CA . ALA B 1 56 ? -8.227 15.461 5.059 1 98.56 56 ALA B CA 1
ATOM 1610 C C . ALA B 1 56 ? -9.414 14.703 5.648 1 98.56 56 ALA B C 1
ATOM 1612 O O . ALA B 1 56 ? -9.469 13.477 5.586 1 98.56 56 ALA B O 1
ATOM 1613 N N . GLY B 1 57 ? -10.336 15.391 6.262 1 98.62 57 GLY B N 1
ATOM 1614 C CA . GLY B 1 57 ? -11.57 14.773 6.723 1 98.62 57 GLY B CA 1
ATOM 1615 C C . GLY B 1 57 ? -11.414 14.055 8.047 1 98.62 57 GLY B C 1
ATOM 1616 O O . GLY B 1 57 ? -12.32 13.328 8.477 1 98.62 57 GLY B O 1
ATOM 1617 N N . TYR B 1 58 ? -10.297 14.156 8.734 1 98.62 58 TYR B N 1
ATOM 1618 C CA . TYR B 1 58 ? -10.078 13.453 9.992 1 98.62 58 TYR B CA 1
ATOM 1619 C C . TYR B 1 58 ? -10.414 14.344 11.18 1 98.62 58 TYR B C 1
ATOM 1621 O O . TYR B 1 58 ? -9.992 15.5 11.242 1 98.62 58 TYR B O 1
ATOM 1629 N N . ASP B 1 59 ? -11.156 13.727 12.117 1 97.75 59 ASP B N 1
ATOM 1630 C CA . ASP B 1 59 ? -11.453 14.352 13.398 1 97.75 59 ASP B CA 1
ATOM 1631 C C . ASP B 1 59 ? -10.484 13.875 14.477 1 97.75 59 ASP B C 1
ATOM 1633 O O . ASP B 1 59 ? -9.711 12.938 14.258 1 97.75 59 ASP B O 1
ATOM 1637 N N . GLU B 1 60 ? -10.594 14.562 15.562 1 98.25 60 GLU B N 1
ATOM 1638 C CA . GLU B 1 60 ? -9.758 14.188 16.688 1 98.25 60 GLU B CA 1
ATOM 1639 C C . GLU B 1 60 ? -9.969 12.719 17.062 1 98.25 60 GLU B C 1
ATOM 1641 O O . GLU B 1 60 ? -9.016 12.023 17.422 1 98.25 60 GLU B O 1
ATOM 1646 N N . LYS B 1 61 ? -11.156 12.211 16.953 1 98.38 61 LYS B N 1
ATOM 1647 C CA . LYS B 1 61 ? -11.484 10.844 17.344 1 98.38 61 LYS B CA 1
ATOM 1648 C C . LYS B 1 61 ? -10.805 9.836 16.422 1 98.38 61 LYS B C 1
ATOM 1650 O O . LYS B 1 61 ? -10.672 8.656 16.766 1 98.38 61 LYS B O 1
ATOM 1655 N N . ASP B 1 62 ? -10.445 10.305 15.266 1 98.69 62 ASP B N 1
ATOM 1656 C CA . ASP B 1 62 ? -9.82 9.422 14.281 1 98.69 62 ASP B CA 1
ATOM 1657 C C . ASP B 1 62 ? -8.32 9.312 14.516 1 98.69 62 ASP B C 1
ATOM 1659 O O . ASP B 1 62 ? -7.645 8.492 13.891 1 98.69 62 ASP B O 1
ATOM 1663 N N . LEU B 1 63 ? -7.816 10.133 15.453 1 98.75 63 LEU B N 1
ATOM 1664 C CA . LEU B 1 63 ? -6.371 10.305 15.57 1 98.75 63 LEU B CA 1
ATOM 1665 C C . LEU B 1 63 ? -5.902 10.016 16.984 1 98.75 63 LEU B C 1
ATOM 1667 O O . LEU B 1 63 ? -6.602 10.344 17.953 1 98.75 63 LEU B O 1
ATOM 1671 N N . ILE B 1 64 ? -4.785 9.383 17.141 1 98.44 64 ILE B N 1
ATOM 1672 C CA . ILE B 1 64 ? -3.977 9.391 18.359 1 98.44 64 ILE B CA 1
ATOM 1673 C C . ILE B 1 64 ? -2.928 10.5 18.266 1 98.44 64 ILE B C 1
ATOM 1675 O O . ILE B 1 64 ? -1.946 10.375 17.531 1 98.44 64 ILE B O 1
ATOM 1679 N N . ILE B 1 65 ? -3.098 11.531 19.031 1 98.44 65 ILE B N 1
ATOM 1680 C CA . ILE B 1 65 ? -2.281 12.727 18.859 1 98.44 65 ILE B CA 1
ATOM 1681 C C . ILE B 1 65 ? -1.197 12.766 19.938 1 98.44 65 ILE B C 1
ATOM 1683 O O . ILE B 1 65 ? -1.479 12.562 21.109 1 98.44 65 ILE B O 1
ATOM 1687 N N . TYR B 1 66 ? -0.023 12.961 19.562 1 97.75 66 TYR B N 1
ATOM 1688 C CA . TYR B 1 66 ? 1.103 13.18 20.469 1 97.75 66 TYR B CA 1
ATOM 1689 C C . TYR B 1 66 ? 1.248 14.664 20.812 1 97.75 66 TYR B C 1
ATOM 1691 O O . TYR B 1 66 ? 2.111 15.352 20.266 1 97.75 66 TYR B O 1
ATOM 1699 N N . LYS B 1 67 ? 0.597 15.102 21.734 1 97 67 LYS B N 1
ATOM 1700 C CA . LYS B 1 67 ? 0.349 16.516 22 1 97 67 LYS B CA 1
ATOM 1701 C C . LYS B 1 67 ? 1.565 17.172 22.656 1 97 67 LYS B C 1
ATOM 1703 O O . LYS B 1 67 ? 1.771 18.375 22.516 1 97 67 LYS B O 1
ATOM 1708 N N . ASP B 1 68 ? 2.473 16.422 23.219 1 94.88 68 ASP B N 1
ATOM 1709 C CA . ASP B 1 68 ? 3.494 16.984 24.094 1 94.88 68 ASP B CA 1
ATOM 1710 C C . ASP B 1 68 ? 4.797 17.219 23.344 1 94.88 68 ASP B C 1
ATOM 1712 O O . ASP B 1 68 ? 5.75 17.781 23.891 1 94.88 68 ASP B O 1
ATOM 1716 N N . THR B 1 69 ? 4.793 16.859 22.078 1 95 69 THR B N 1
ATOM 1717 C CA . THR B 1 69 ? 6.066 16.953 21.375 1 95 69 THR B CA 1
ATOM 1718 C C . THR B 1 69 ? 5.875 17.562 19.984 1 95 69 THR B C 1
ATOM 1720 O O . THR B 1 69 ? 6.207 16.938 18.969 1 95 69 THR B O 1
ATOM 1723 N N . PRO B 1 70 ? 5.379 18.781 20.016 1 97.94 70 PRO B N 1
ATOM 1724 C CA . PRO B 1 70 ? 5.289 19.438 18.719 1 97.94 70 PRO B CA 1
ATOM 1725 C C . PRO B 1 70 ? 6.656 19.828 18.156 1 97.94 70 PRO B C 1
ATOM 1727 O O . PRO B 1 70 ? 7.621 19.953 18.922 1 97.94 70 PRO B O 1
ATOM 1730 N N . LEU B 1 71 ? 6.711 19.984 16.844 1 97.94 71 LEU B N 1
ATOM 1731 C CA . LEU B 1 71 ? 7.879 20.531 16.172 1 97.94 71 LEU B CA 1
ATOM 1732 C C . LEU B 1 71 ? 7.516 21.828 15.43 1 97.94 71 LEU B C 1
ATOM 1734 O O . LEU B 1 71 ? 6.445 21.922 14.828 1 97.94 71 LEU B O 1
ATOM 1738 N N . THR B 1 72 ? 8.422 22.766 15.477 1 96.69 72 THR B N 1
ATOM 1739 C CA . THR B 1 72 ? 8.211 24.047 14.836 1 96.69 72 THR B CA 1
ATOM 1740 C C . THR B 1 72 ? 9.219 24.266 13.711 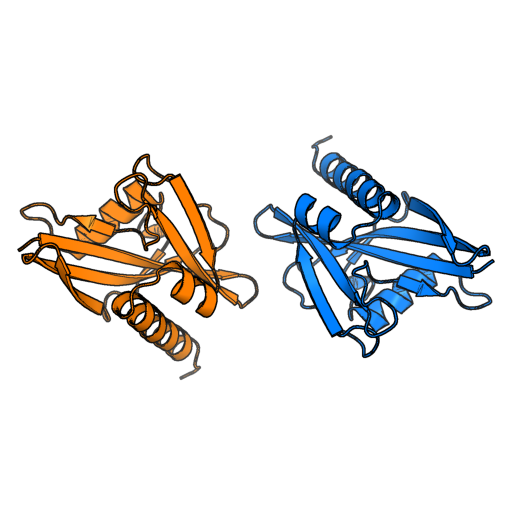1 96.69 72 THR B C 1
ATOM 1742 O O . THR B 1 72 ? 10.422 24.062 13.906 1 96.69 72 THR B O 1
ATOM 1745 N N . LEU B 1 73 ? 8.648 24.516 12.547 1 94.19 73 LEU B N 1
ATOM 1746 C CA . LEU B 1 73 ? 9.477 24.922 11.414 1 94.19 73 LEU B CA 1
ATOM 1747 C C . LEU B 1 73 ? 9.453 26.438 11.242 1 94.19 73 LEU B C 1
ATOM 1749 O O . LEU B 1 73 ? 8.391 27.062 11.266 1 94.19 73 LEU B O 1
ATOM 1753 N N . ASN B 1 74 ? 10.672 26.969 11.109 1 91.19 74 ASN B N 1
ATOM 1754 C CA . ASN B 1 74 ? 10.828 28.406 10.852 1 91.19 74 ASN B CA 1
ATOM 1755 C C . ASN B 1 74 ? 11.562 28.656 9.539 1 91.19 74 ASN B C 1
ATOM 1757 O O . ASN B 1 74 ? 12.648 28.125 9.312 1 91.19 74 ASN B O 1
ATOM 1761 N N . TYR B 1 75 ? 10.859 29.25 8.672 1 84.81 75 TYR B N 1
ATOM 1762 C CA . TYR B 1 75 ? 11.547 29.594 7.434 1 84.81 75 TYR B CA 1
ATOM 1763 C C . TYR B 1 75 ? 11.023 30.922 6.871 1 84.81 75 TYR B C 1
ATOM 1765 O O . TYR B 1 75 ? 10.109 31.516 7.438 1 84.81 75 TYR B O 1
ATOM 1773 N N . GLN B 1 76 ? 11.875 31.469 5.93 1 81.19 76 GLN B N 1
ATOM 1774 C CA . GLN B 1 76 ? 11.531 32.75 5.289 1 81.19 76 GLN B CA 1
ATOM 1775 C C . GLN B 1 76 ? 10.844 32.5 3.947 1 81.19 76 GLN B C 1
ATOM 1777 O O . GLN B 1 76 ? 11.281 31.656 3.158 1 81.19 76 GLN B O 1
ATOM 1782 N N . VAL B 1 77 ? 9.648 33.062 3.885 1 72.81 77 VAL B N 1
ATOM 1783 C CA . VAL B 1 77 ? 8.984 33.094 2.588 1 72.81 77 VAL B CA 1
ATOM 1784 C C . VAL B 1 77 ? 8.859 34.531 2.09 1 72.81 77 VAL B C 1
ATOM 1786 O O . VAL B 1 77 ? 8.203 35.344 2.727 1 72.81 77 VAL B O 1
ATOM 1789 N N . GLN B 1 78 ? 9.453 34.781 0.839 1 76.69 78 GLN B N 1
ATOM 1790 C CA . GLN B 1 78 ? 9.43 36.125 0.274 1 76.69 78 GLN B CA 1
ATOM 1791 C C . GLN B 1 78 ? 9.844 37.156 1.311 1 76.69 78 GLN B C 1
ATOM 1793 O O . GLN B 1 78 ? 9.156 38.156 1.494 1 76.69 78 GLN B O 1
ATOM 1798 N N . ASP B 1 79 ? 10.797 36.812 2.1 1 80.19 79 ASP B N 1
ATOM 1799 C CA . ASP B 1 79 ? 11.422 37.719 3.068 1 80.19 79 ASP B CA 1
ATOM 1800 C C . ASP B 1 79 ? 10.516 37.938 4.277 1 80.19 79 ASP B C 1
ATOM 1802 O O . ASP B 1 79 ? 10.664 38.938 5 1 80.19 79 ASP B O 1
ATOM 1806 N N . LYS B 1 80 ? 9.477 37.281 4.387 1 84.88 80 LYS B N 1
ATOM 1807 C CA . LYS B 1 80 ? 8.625 37.281 5.578 1 84.88 80 LYS B CA 1
ATOM 1808 C C . LYS B 1 80 ? 8.781 36 6.379 1 84.88 80 LYS B C 1
ATOM 1810 O O . LYS B 1 80 ? 8.758 34.906 5.816 1 84.88 80 LYS B O 1
ATOM 1815 N N . PRO B 1 81 ? 8.992 36.188 7.609 1 88.44 81 PRO B N 1
ATOM 1816 C CA . PRO B 1 81 ? 9.141 35 8.453 1 88.44 81 PRO B CA 1
ATOM 1817 C C . PRO B 1 81 ? 7.848 34.188 8.562 1 88.44 81 PRO B C 1
ATOM 1819 O O . PRO B 1 81 ? 6.762 34.781 8.672 1 88.44 81 PRO B O 1
ATOM 1822 N N . LYS B 1 82 ? 7.91 32.875 8.336 1 90.12 82 LYS B N 1
ATOM 1823 C CA . LYS B 1 82 ? 6.789 31.969 8.5 1 90.12 82 LYS B CA 1
ATOM 1824 C C . LYS B 1 82 ? 7.117 30.875 9.508 1 90.12 82 LYS B C 1
ATOM 1826 O O . LYS B 1 82 ? 8.219 30.328 9.5 1 90.12 82 LYS B O 1
ATOM 1831 N N . ILE B 1 83 ? 6.18 30.719 10.43 1 94.81 83 ILE B N 1
ATOM 1832 C CA . ILE B 1 83 ? 6.297 29.656 11.43 1 94.81 83 ILE B CA 1
ATOM 1833 C C . ILE B 1 83 ? 5.203 28.625 11.219 1 94.81 83 ILE B C 1
ATOM 1835 O O . ILE B 1 83 ? 4.035 28.969 11.039 1 94.81 83 ILE B O 1
ATOM 1839 N N . VAL B 1 84 ? 5.586 27.422 11.188 1 96.19 84 VAL B N 1
ATOM 1840 C CA . VAL B 1 84 ? 4.613 26.344 11.117 1 96.19 84 VAL B CA 1
ATOM 1841 C C . VAL B 1 84 ? 4.832 25.375 12.281 1 96.19 84 VAL B C 1
ATOM 1843 O O . VAL B 1 84 ? 5.953 24.922 12.523 1 96.19 84 VAL B O 1
ATOM 1846 N N . ILE B 1 85 ? 3.789 25.062 12.969 1 97.94 85 ILE B N 1
ATOM 1847 C CA . ILE B 1 85 ? 3.854 24.109 14.062 1 97.94 85 ILE B CA 1
ATOM 1848 C C . ILE B 1 85 ? 3.148 22.812 13.664 1 97.94 85 ILE B C 1
ATOM 1850 O O . ILE B 1 85 ? 2.033 22.844 13.133 1 97.94 85 ILE B O 1
ATOM 1854 N N . TYR B 1 86 ? 3.844 21.703 13.938 1 98.62 86 TYR B N 1
ATOM 1855 C CA . TYR B 1 86 ? 3.281 20.391 13.641 1 98.62 86 TYR B CA 1
ATOM 1856 C C . TYR B 1 86 ? 3.227 19.531 14.898 1 98.62 86 TYR B C 1
ATOM 1858 O O . TYR B 1 86 ? 4.152 19.547 15.711 1 98.62 86 TYR B O 1
ATOM 1866 N N . TRP B 1 87 ? 2.172 18.797 15.031 1 98.69 87 TRP B N 1
ATOM 1867 C CA . TRP B 1 87 ? 2.1 17.656 15.938 1 98.69 87 TRP B CA 1
ATOM 1868 C C . TRP B 1 87 ? 2.088 16.344 15.156 1 98.69 87 TRP B C 1
ATOM 1870 O O . TRP B 1 87 ? 1.631 16.297 14.008 1 98.69 87 TRP B O 1
ATOM 1880 N N . LEU B 1 88 ? 2.641 15.352 15.781 1 98.75 88 LEU B N 1
ATOM 1881 C CA . LEU B 1 88 ? 2.535 13.992 15.258 1 98.75 88 LEU B CA 1
ATOM 1882 C C . LEU B 1 88 ? 1.189 13.375 15.617 1 98.75 88 LEU B C 1
ATOM 1884 O O . LEU B 1 88 ? 0.719 13.516 16.75 1 98.75 88 LEU B O 1
ATOM 1888 N N . ALA B 1 89 ? 0.57 12.672 14.617 1 98.81 89 ALA B N 1
ATOM 1889 C CA . ALA B 1 89 ? -0.69 11.984 14.891 1 98.81 89 ALA B CA 1
ATOM 1890 C C . ALA B 1 89 ? -0.776 10.664 14.125 1 98.81 89 ALA B C 1
ATOM 1892 O O . ALA B 1 89 ? -0.388 10.594 12.953 1 98.81 89 ALA B O 1
ATOM 1893 N N . GLU B 1 90 ? -1.306 9.695 14.797 1 98.62 90 GLU B N 1
ATOM 1894 C CA . GLU B 1 90 ? -1.51 8.375 14.195 1 98.62 90 GLU B CA 1
ATOM 1895 C C . GLU B 1 90 ? -2.98 8.148 13.867 1 98.62 90 GLU B C 1
ATOM 1897 O O . GLU B 1 90 ? -3.857 8.414 14.688 1 98.62 90 GLU B O 1
ATOM 1902 N N . LEU B 1 91 ? -3.201 7.703 12.656 1 98.62 91 LEU B N 1
ATOM 1903 C CA . LEU B 1 91 ? -4.559 7.305 12.297 1 98.62 91 LEU B CA 1
ATOM 1904 C C . LEU B 1 91 ? -4.98 6.059 13.062 1 98.62 91 LEU B C 1
ATOM 1906 O O . LEU B 1 91 ? -4.27 5.051 13.055 1 98.62 91 LEU B O 1
ATOM 1910 N N . ARG B 1 92 ? -6.152 6.074 13.742 1 98.38 92 ARG B N 1
ATOM 1911 C CA . ARG B 1 92 ? -6.637 4.945 14.531 1 98.38 92 ARG B CA 1
ATOM 1912 C C . ARG B 1 92 ? -6.984 3.762 13.633 1 98.38 92 ARG B C 1
ATOM 1914 O O . ARG B 1 92 ? -6.629 2.621 13.93 1 98.38 92 ARG B O 1
ATOM 1921 N N . ASN B 1 93 ? -7.758 4.043 12.703 1 98.12 93 ASN B N 1
ATOM 1922 C CA . ASN B 1 93 ? -8.039 3.086 11.633 1 98.12 93 ASN B CA 1
ATOM 1923 C C . ASN B 1 93 ? -7.164 3.332 10.414 1 98.12 93 ASN B C 1
ATOM 1925 O O . ASN B 1 93 ? -7.422 4.254 9.633 1 98.12 93 ASN B O 1
ATOM 1929 N N . PRO B 1 94 ? -6.211 2.488 10.273 1 97.94 94 PRO B N 1
ATOM 1930 C CA . PRO B 1 94 ? -5.254 2.756 9.203 1 97.94 94 PRO B CA 1
ATOM 1931 C C . PRO B 1 94 ? -5.895 2.721 7.816 1 97.94 94 PRO B C 1
ATOM 1933 O O . PRO B 1 94 ? -5.305 3.201 6.844 1 97.94 94 PRO B O 1
ATOM 1936 N N . CYS B 1 95 ? -7.09 2.205 7.719 1 97.5 95 CYS B N 1
ATOM 1937 C CA . CYS B 1 95 ? -7.734 2.068 6.418 1 97.5 95 CYS B CA 1
ATOM 1938 C C . CYS B 1 95 ? -8.766 3.168 6.203 1 97.5 95 CYS B C 1
ATOM 1940 O O . CYS B 1 95 ? -9.422 3.211 5.16 1 97.5 95 CYS B O 1
ATOM 1942 N N . GLN B 1 96 ? -8.953 4 7.211 1 97.94 96 GLN B N 1
ATOM 1943 C CA . GLN B 1 96 ? -9.883 5.105 7.012 1 97.94 96 GLN B CA 1
ATOM 1944 C C . GLN B 1 96 ? -9.359 6.078 5.953 1 97.94 96 GLN B C 1
ATOM 1946 O O . GLN B 1 96 ? -8.328 6.723 6.148 1 97.94 96 GLN B O 1
ATOM 1951 N N . GLU B 1 97 ? -10.094 6.215 4.895 1 96.62 97 GLU B N 1
ATOM 1952 C CA . GLU B 1 97 ? -9.648 7.051 3.783 1 96.62 97 GLU B CA 1
ATOM 1953 C C . GLU B 1 97 ? -9.82 8.531 4.102 1 96.62 97 GLU B C 1
ATOM 1955 O O . GLU B 1 97 ? -10.836 8.938 4.684 1 96.62 97 GLU B O 1
ATOM 1960 N N . PRO B 1 98 ? -8.844 9.32 3.725 1 98.06 98 PRO B N 1
ATOM 1961 C CA . PRO B 1 98 ? -9.023 10.766 3.859 1 98.06 98 PRO B CA 1
ATOM 1962 C C . PRO B 1 98 ? -10.07 11.32 2.896 1 98.06 98 PRO B C 1
ATOM 1964 O O . PRO B 1 98 ? -10.305 10.742 1.834 1 98.06 98 PRO B O 1
ATOM 1967 N N . ILE B 1 99 ? -10.664 12.383 3.26 1 97.56 99 ILE B N 1
ATOM 1968 C CA . ILE B 1 99 ? -11.547 13.148 2.391 1 97.56 99 ILE B CA 1
ATOM 1969 C C . ILE B 1 99 ? -10.906 14.492 2.062 1 97.56 99 ILE B C 1
ATOM 1971 O O . ILE B 1 99 ? -10.789 15.367 2.93 1 97.56 99 ILE B O 1
ATOM 1975 N N . LEU B 1 100 ? -10.562 14.68 0.867 1 97.12 100 LEU B N 1
ATOM 1976 C CA . LEU B 1 100 ? -9.82 15.859 0.443 1 97.12 100 LEU B CA 1
ATOM 1977 C C . LEU B 1 100 ? -10.758 17.047 0.263 1 97.12 100 LEU B C 1
ATOM 1979 O O . LEU B 1 100 ? -11.875 16.906 -0.233 1 97.12 100 LEU B O 1
ATOM 1983 N N . SER B 1 101 ? -10.242 18.172 0.581 1 96.38 101 SER B N 1
ATOM 1984 C CA . SER B 1 101 ? -10.93 19.422 0.233 1 96.38 101 SER B CA 1
ATOM 1985 C C . SER B 1 101 ? -10.461 19.938 -1.12 1 96.38 101 SER B C 1
ATOM 1987 O O . SER B 1 101 ? -9.547 19.391 -1.729 1 96.38 101 SER B O 1
ATOM 1989 N N . GLU B 1 102 ? -11.055 21.078 -1.585 1 94.69 102 GLU B N 1
ATOM 1990 C CA . GLU B 1 102 ? -10.719 21.688 -2.865 1 94.69 102 GLU B CA 1
ATOM 1991 C C . GLU B 1 102 ? -9.32 22.312 -2.828 1 94.69 102 GLU B C 1
ATOM 1993 O O . GLU B 1 102 ? -8.766 22.656 -3.871 1 94.69 102 GLU B O 1
ATOM 1998 N N . GLU B 1 103 ? -8.758 22.422 -1.681 1 95.12 103 GLU B N 1
ATOM 1999 C CA . GLU B 1 103 ? -7.426 23 -1.53 1 95.12 103 GLU B CA 1
ATOM 2000 C C . GLU B 1 103 ? -6.344 22.031 -1.992 1 95.12 103 GLU B C 1
ATOM 2002 O O . GLU B 1 103 ? -5.188 22.422 -2.18 1 95.12 103 GLU B O 1
ATOM 2007 N N . HIS B 1 104 ? -6.754 20.828 -2.172 1 96.44 104 HIS B N 1
ATOM 2008 C CA . HIS B 1 104 ? -5.797 19.797 -2.574 1 96.44 104 HIS B CA 1
ATOM 2009 C C . HIS B 1 104 ? -6.324 18.984 -3.744 1 96.44 104 HIS B C 1
ATOM 2011 O O . HIS B 1 104 ? -7.535 18.781 -3.869 1 96.44 104 HIS B O 1
ATOM 2017 N N . THR B 1 105 ? -5.383 18.453 -4.535 1 95.81 105 THR B N 1
ATOM 2018 C CA . THR B 1 105 ? -5.766 17.781 -5.762 1 95.81 105 THR B CA 1
ATOM 2019 C C . THR B 1 105 ? -5.453 16.281 -5.672 1 95.81 105 THR B C 1
ATOM 2021 O O . THR B 1 105 ? -5.973 15.484 -6.453 1 95.81 105 THR B O 1
ATOM 2024 N N . ASP B 1 106 ? -4.641 15.961 -4.777 1 96.88 106 ASP B N 1
ATOM 2025 C CA . ASP B 1 106 ? -4.18 14.578 -4.668 1 96.88 106 ASP B CA 1
ATOM 2026 C C . ASP B 1 106 ? -3.697 14.273 -3.252 1 96.88 106 ASP B C 1
ATOM 2028 O O . ASP B 1 106 ? -3.498 15.188 -2.447 1 96.88 106 ASP B O 1
ATOM 2032 N N . LEU B 1 107 ? -3.594 12.984 -2.934 1 97.81 107 LEU B N 1
ATOM 2033 C CA . LEU B 1 107 ? -3.031 12.523 -1.667 1 97.81 107 LEU B CA 1
ATOM 2034 C C . LEU B 1 107 ? -2.174 11.281 -1.872 1 97.81 107 LEU B C 1
ATOM 2036 O O . LEU B 1 107 ? -2.344 10.562 -2.857 1 97.81 107 LEU B O 1
ATOM 2040 N N . LYS B 1 108 ? -1.232 11.055 -0.958 1 97.06 108 LYS B N 1
ATOM 2041 C CA . LYS B 1 108 ? -0.381 9.867 -0.94 1 97.06 108 LYS B CA 1
ATOM 2042 C C . LYS B 1 108 ? -0.134 9.391 0.489 1 97.06 108 LYS B C 1
ATOM 2044 O O . LYS B 1 108 ? 0.019 10.203 1.402 1 97.06 108 LYS B O 1
ATOM 2049 N N . TRP B 1 109 ? -0.111 8.172 0.59 1 97.81 109 TRP B N 1
ATOM 2050 C CA . TRP B 1 109 ? 0.521 7.516 1.729 1 97.81 109 TRP B CA 1
ATOM 2051 C C . TRP B 1 109 ? 1.888 6.957 1.347 1 97.81 109 TRP B C 1
ATOM 2053 O O . TRP B 1 109 ? 1.996 6.137 0.435 1 97.81 109 TRP B O 1
ATOM 2063 N N . LEU B 1 110 ? 2.908 7.402 2.043 1 98 110 LEU B N 1
ATOM 2064 C CA . LEU B 1 110 ? 4.262 7.031 1.649 1 98 110 LEU B CA 1
ATOM 2065 C C . LEU B 1 110 ? 5.082 6.594 2.859 1 98 110 LEU B C 1
ATOM 2067 O O . LEU B 1 110 ? 4.957 7.176 3.941 1 98 110 LEU B O 1
ATOM 2071 N N . PRO B 1 111 ? 5.961 5.625 2.607 1 97.94 111 PRO B N 1
ATOM 2072 C CA . PRO B 1 111 ? 6.934 5.344 3.666 1 97.94 111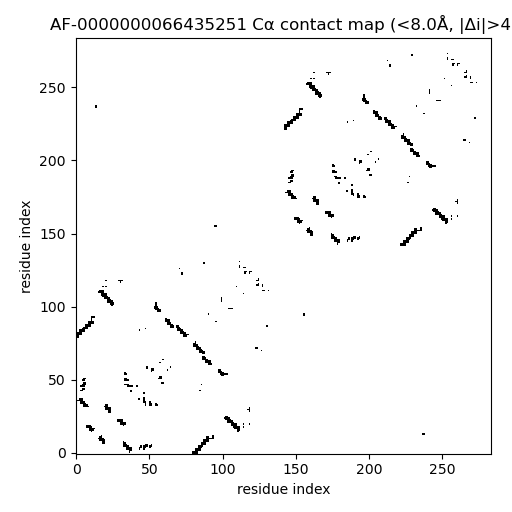 PRO B CA 1
ATOM 2073 C C . PRO B 1 111 ? 7.902 6.5 3.902 1 97.94 111 PRO B C 1
ATOM 2075 O O . PRO B 1 111 ? 7.902 7.473 3.146 1 97.94 111 PRO B O 1
ATOM 2078 N N . LYS B 1 112 ? 8.648 6.383 4.879 1 98.38 112 LYS B N 1
ATOM 2079 C CA . LYS B 1 112 ? 9.469 7.469 5.41 1 98.38 112 LYS B CA 1
ATOM 2080 C C . LYS B 1 112 ? 10.312 8.109 4.312 1 98.38 112 LYS B C 1
ATOM 2082 O O . LYS B 1 112 ? 10.203 9.305 4.055 1 98.38 112 LYS B O 1
ATOM 2087 N N . GLU B 1 113 ? 11.133 7.312 3.594 1 98.06 113 GLU B N 1
ATOM 2088 C CA . GLU B 1 113 ? 12.102 7.867 2.65 1 98.06 113 GLU B CA 1
ATOM 2089 C C . GLU B 1 113 ? 11.398 8.469 1.436 1 98.06 113 GLU B C 1
ATOM 2091 O O . GLU B 1 113 ? 11.805 9.523 0.942 1 98.06 113 GLU B O 1
ATOM 2096 N N . GLU B 1 114 ? 10.406 7.844 1.006 1 97.5 114 GLU B N 1
ATOM 2097 C CA . GLU B 1 114 ? 9.641 8.398 -0.109 1 97.5 114 GLU B CA 1
ATOM 2098 C C . GLU B 1 114 ? 8.922 9.68 0.298 1 97.5 114 GLU B C 1
ATOM 2100 O O . GLU B 1 114 ? 8.797 10.609 -0.504 1 97.5 114 GLU B O 1
ATOM 2105 N N . ALA B 1 115 ? 8.445 9.711 1.516 1 98.44 115 ALA B N 1
ATOM 2106 C CA . ALA B 1 115 ? 7.805 10.922 2.023 1 98.44 115 ALA B CA 1
ATOM 2107 C C . ALA B 1 115 ? 8.789 12.086 2.057 1 98.44 115 ALA B C 1
ATOM 2109 O O . ALA B 1 115 ? 8.453 13.203 1.639 1 98.44 115 ALA B O 1
ATOM 2110 N N . LYS B 1 116 ? 9.945 11.805 2.508 1 98.12 116 LYS B N 1
ATOM 2111 C CA . LYS B 1 116 ? 10.984 12.828 2.57 1 98.12 116 LYS B CA 1
ATOM 2112 C C . LYS B 1 116 ? 11.297 13.383 1.184 1 98.12 116 LYS B C 1
ATOM 2114 O O . LYS B 1 116 ? 11.422 14.594 1.006 1 98.12 116 LYS B O 1
ATOM 2119 N N . GLN B 1 117 ? 11.398 12.508 0.276 1 97.06 117 GLN B N 1
ATOM 2120 C CA . GLN B 1 117 ? 11.672 12.922 -1.095 1 97.06 117 GLN B CA 1
ATOM 2121 C C . GLN B 1 117 ? 10.523 13.75 -1.662 1 97.06 117 GLN B C 1
ATOM 2123 O O . GLN B 1 117 ? 10.75 14.727 -2.387 1 97.06 117 GLN B O 1
ATOM 2128 N N . CYS B 1 118 ? 9.391 13.383 -1.302 1 96.88 118 CYS B N 1
ATOM 2129 C CA . CYS B 1 118 ? 8.188 13.992 -1.843 1 96.88 118 CYS B CA 1
ATOM 2130 C C . CYS B 1 118 ? 8.023 15.422 -1.345 1 96.88 118 CYS B C 1
ATOM 2132 O O . CYS B 1 118 ? 7.672 16.312 -2.115 1 96.88 118 CYS B O 1
ATOM 2134 N N . VAL B 1 119 ? 8.258 15.648 -0.122 1 94.75 119 VAL B N 1
ATOM 2135 C CA . VAL B 1 119 ? 8.055 16.969 0.448 1 94.75 119 VAL B CA 1
ATOM 2136 C C . VAL B 1 119 ? 9.156 17.906 -0.026 1 94.75 119 VAL B C 1
ATOM 2138 O O . VAL B 1 119 ? 8.977 19.125 -0.06 1 94.75 119 VAL B O 1
ATOM 2141 N N . GLY B 1 120 ? 10.398 17.359 -0.373 1 85.19 120 GLY B N 1
ATOM 2142 C CA . GLY B 1 120 ? 11.453 18.062 -1.082 1 85.19 120 GLY B CA 1
ATOM 2143 C C . GLY B 1 120 ? 12.25 19 -0.188 1 85.19 120 GLY B C 1
ATOM 2144 O O . GLY B 1 120 ? 13.477 19.078 -0.315 1 85.19 120 GLY B O 1
ATOM 2145 N N . PHE B 1 121 ? 11.742 19.828 0.744 1 87.19 121 PHE B N 1
ATOM 2146 C CA . PHE B 1 121 ? 12.469 20.828 1.526 1 87.19 121 PHE B CA 1
ATOM 2147 C C . PHE B 1 121 ? 13.164 20.172 2.719 1 87.19 121 PHE B C 1
ATOM 2149 O O . PHE B 1 121 ? 12.594 19.297 3.367 1 87.19 121 PHE B O 1
ATOM 2156 N N . LYS B 1 122 ? 14.359 20.656 2.953 1 91.06 122 LYS B N 1
ATOM 2157 C CA . LYS B 1 122 ? 15.195 20.062 3.992 1 91.06 122 LYS B CA 1
ATOM 2158 C C . LYS B 1 122 ? 14.5 20.109 5.352 1 91.06 122 LYS B C 1
ATOM 2160 O O . LYS B 1 122 ? 14.539 19.141 6.117 1 91.06 122 LYS B O 1
ATOM 2165 N N . ASP B 1 123 ? 13.938 21.219 5.652 1 92.75 123 ASP B N 1
ATOM 2166 C CA . ASP B 1 123 ? 13.289 21.375 6.953 1 92.75 123 ASP B CA 1
ATOM 2167 C C . ASP B 1 123 ? 12.172 20.359 7.133 1 92.75 123 ASP B C 1
ATOM 2169 O O . ASP B 1 123 ? 12.016 19.781 8.219 1 92.75 123 ASP B O 1
ATOM 2173 N N . ASN B 1 124 ? 11.461 20.156 6.105 1 94.62 124 ASN B N 1
ATOM 2174 C CA . ASN B 1 124 ? 10.391 19.156 6.16 1 94.62 124 ASN B CA 1
ATOM 2175 C C . ASN B 1 124 ? 10.945 17.734 6.273 1 94.62 124 ASN B C 1
ATOM 2177 O O . ASN B 1 124 ? 10.375 16.906 6.984 1 94.62 124 ASN B O 1
ATOM 2181 N N . GLN B 1 125 ? 11.992 17.5 5.586 1 96.5 125 GLN B N 1
ATOM 2182 C CA . GLN B 1 125 ? 12.625 16.188 5.648 1 96.5 125 GLN B CA 1
ATOM 2183 C C . GLN B 1 125 ? 13.109 15.883 7.059 1 96.5 125 GLN B C 1
ATOM 2185 O O . GLN B 1 125 ? 12.891 14.781 7.57 1 96.5 125 GLN B O 1
ATOM 2190 N N . VAL B 1 126 ? 13.727 16.859 7.637 1 96.94 126 VAL B N 1
ATOM 2191 C CA . VAL B 1 126 ? 14.234 16.703 8.992 1 96.94 126 VAL B CA 1
ATOM 2192 C C . VAL B 1 126 ? 13.078 16.469 9.961 1 96.94 126 VAL B C 1
ATOM 2194 O O . VAL B 1 126 ? 13.188 15.664 10.883 1 96.94 126 VAL B O 1
ATOM 2197 N N . MET B 1 127 ? 12.055 17.172 9.766 1 97.62 127 MET B N 1
ATOM 2198 C CA . MET B 1 127 ? 10.875 17 10.609 1 97.62 127 MET B CA 1
ATOM 2199 C C . MET B 1 127 ? 10.359 15.562 10.547 1 97.62 127 MET B C 1
ATOM 2201 O O . MET B 1 127 ? 10.07 14.953 11.578 1 97.62 127 MET B O 1
ATOM 2205 N N . ILE B 1 128 ? 10.273 14.992 9.359 1 98.31 128 ILE B N 1
ATOM 2206 C CA . ILE B 1 128 ? 9.805 13.625 9.188 1 98.31 128 ILE B CA 1
ATOM 2207 C C . ILE B 1 128 ? 10.75 12.656 9.898 1 98.31 128 ILE B C 1
ATOM 2209 O O . ILE B 1 128 ? 10.297 11.719 10.57 1 98.31 128 ILE B O 1
ATOM 2213 N N . ASP B 1 129 ? 12 12.906 9.812 1 98.31 129 ASP B N 1
ATOM 2214 C CA . ASP B 1 129 ? 12.977 12.078 10.508 1 98.31 129 ASP B CA 1
ATOM 2215 C C . ASP B 1 129 ? 12.742 12.102 12.016 1 98.31 129 ASP B C 1
ATOM 2217 O O . ASP B 1 129 ? 12.742 11.047 12.664 1 98.31 129 ASP B O 1
ATOM 2221 N N . LYS B 1 130 ? 12.602 13.258 12.5 1 98.12 130 LYS B N 1
ATOM 2222 C CA . LYS B 1 130 ? 12.43 13.414 13.945 1 98.12 130 LYS B CA 1
ATOM 2223 C C . LYS B 1 130 ? 11.141 12.734 14.414 1 98.12 130 LYS B C 1
ATOM 2225 O O . LYS B 1 130 ? 11.141 12.008 15.414 1 98.12 130 LYS B O 1
ATOM 2230 N N . PHE B 1 131 ? 10.086 12.992 13.727 1 98.38 131 PHE B N 1
ATOM 2231 C CA . PHE B 1 131 ? 8.82 12.375 14.086 1 98.38 131 PHE B CA 1
ATOM 2232 C C . PHE B 1 131 ? 8.898 10.859 13.953 1 98.38 131 PHE B C 1
ATOM 2234 O O . PHE B 1 131 ? 8.312 10.125 14.75 1 98.38 131 PHE B O 1
ATOM 2241 N N . HIS B 1 132 ? 9.586 10.391 12.93 1 98.56 132 HIS B N 1
ATOM 2242 C CA . HIS B 1 132 ? 9.75 8.945 12.758 1 98.56 132 HIS B CA 1
ATOM 2243 C C . HIS B 1 132 ? 10.477 8.336 13.953 1 98.56 132 HIS B C 1
ATOM 2245 O O . HIS B 1 132 ? 10.078 7.273 14.445 1 98.56 132 HIS B O 1
ATOM 2251 N N . GLN B 1 133 ? 11.484 9.016 14.383 1 97.75 133 GLN B N 1
ATOM 2252 C CA . GLN B 1 133 ? 12.219 8.555 15.555 1 97.75 133 GLN B CA 1
ATOM 2253 C C . GLN B 1 133 ? 11.312 8.5 16.781 1 97.75 133 GLN B C 1
ATOM 2255 O O . GLN B 1 133 ? 11.414 7.582 17.594 1 97.75 133 GLN B O 1
ATOM 2260 N N . MET B 1 134 ? 10.461 9.445 16.906 1 97.25 134 MET B N 1
ATOM 2261 C CA . MET B 1 134 ? 9.508 9.453 18.016 1 97.25 134 MET B CA 1
ATOM 2262 C C . MET B 1 134 ? 8.617 8.219 17.984 1 97.25 134 MET B C 1
ATOM 2264 O O . MET B 1 134 ? 8.297 7.648 19.016 1 97.25 134 MET B O 1
ATOM 2268 N N . ILE B 1 135 ? 8.188 7.891 16.844 1 97.56 135 ILE B N 1
ATOM 2269 C CA . ILE B 1 135 ? 7.344 6.715 16.656 1 97.56 135 ILE B CA 1
ATOM 2270 C C . ILE B 1 135 ? 8.094 5.465 17.125 1 97.56 135 ILE B C 1
ATOM 2272 O O . ILE B 1 135 ? 7.555 4.645 17.859 1 97.56 135 ILE B O 1
ATOM 2276 N N . LEU B 1 136 ? 9.328 5.312 16.656 1 95.88 136 LEU B N 1
ATOM 2277 C CA . LEU B 1 136 ? 10.133 4.145 16.984 1 95.88 136 LEU B CA 1
ATOM 2278 C C . LEU B 1 136 ? 10.398 4.062 18.484 1 95.88 136 LEU B C 1
ATOM 2280 O O . LEU B 1 136 ? 10.438 2.969 19.047 1 95.88 136 LEU B O 1
ATOM 2284 N N . ASP B 1 137 ? 10.5 5.203 19.078 1 93.94 137 ASP B N 1
ATOM 2285 C CA . ASP B 1 137 ? 10.766 5.262 20.516 1 93.94 137 ASP B CA 1
ATOM 2286 C C . ASP B 1 137 ? 9.531 4.832 21.312 1 93.94 137 ASP B C 1
ATOM 2288 O O . ASP B 1 137 ? 9.656 4.324 22.422 1 93.94 137 ASP B O 1
ATOM 2292 N N . GLN B 1 138 ? 8.422 5.051 20.828 1 88.31 138 GLN B N 1
ATOM 2293 C CA . GLN B 1 138 ? 7.184 4.648 21.484 1 88.31 138 GLN B CA 1
ATOM 2294 C C . GLN B 1 138 ? 6.965 3.143 21.375 1 88.31 138 GLN B C 1
ATOM 2296 O O . GLN B 1 138 ? 6.289 2.547 22.219 1 88.31 138 GLN B O 1
ATOM 2301 N N . ASN B 1 139 ? 7.32 2.537 20.297 1 74.88 139 ASN B N 1
ATOM 2302 C CA . ASN B 1 139 ? 7.156 1.105 20.078 1 74.88 139 ASN B CA 1
ATOM 2303 C C . ASN B 1 139 ? 8.156 0.291 20.906 1 74.88 139 ASN B C 1
ATOM 2305 O O . ASN B 1 139 ? 8.078 -0.938 20.938 1 74.88 139 ASN B O 1
ATOM 2309 N N . LYS B 1 140 ? 9.148 0.942 21.469 1 61.06 140 LYS B N 1
ATOM 2310 C CA . LYS B 1 140 ? 10.094 0.232 22.312 1 61.06 140 LYS B CA 1
ATOM 2311 C C . LYS B 1 140 ? 9.484 -0.073 23.688 1 61.06 140 LYS B C 1
ATOM 2313 O O . LYS B 1 140 ? 8.922 0.815 24.328 1 61.06 140 LYS B O 1
ATOM 2318 N N . PRO B 1 141 ? 9.297 -1.46 23.953 1 53.72 141 PRO B N 1
ATOM 2319 C CA . PRO B 1 141 ? 8.875 -1.815 25.312 1 53.72 141 PRO B CA 1
ATOM 2320 C C . PRO B 1 141 ? 9.688 -1.104 26.391 1 53.72 141 PRO B C 1
ATOM 2322 O O . PRO B 1 141 ? 10.875 -0.833 26.188 1 53.72 141 PRO B O 1
ATOM 2325 N N . MET B 1 142 ? 9.008 -0.378 27.344 1 37 142 MET B N 1
ATOM 2326 C CA . MET B 1 142 ? 9.742 0.031 28.547 1 37 142 MET B CA 1
ATOM 2327 C C . MET B 1 142 ? 10.531 -1.138 29.125 1 37 142 MET B C 1
ATOM 2329 O O . MET B 1 142 ? 10.055 -2.273 29.125 1 37 142 MET B O 1
#

pLDDT: mean 94.38, std 8.46, range [37.0, 98.88]

Radius of gyration: 23.75 Å; Cα contacts (8 Å, |Δi|>4): 554; chains: 2; bounding box: 44×76×59 Å

Sequence (284 aa):
MEKAAGFVIFRRLCGEIQYLLLKASYGSFHWSSPKGHVDPGEDDFTTALRETKEEAGYDEKDLIIYKDTPLTLNYQVQDKPKIVIYWLAELRNPCQEPILSEEHTDLKWLPKEEAKQCVGFKDNQVMIDKFHQMILDQNKPMMEKAAGFVIFRRLCGEIQYLLLKASYGSFHWSSPKGHVDPGEDDFTTALRETKEEAGYDEKDLIIYKDTPLTLNYQVQDKPKIVIYWLAELRNPCQEPILSEEHTDLKWLPKEEAKQCVGFKDNQVMIDKFHQMILDQNKPM

Organism: Drosophila melanogaster (NCBI:txid7227)

Foldseek 3Di:
DWEKEAEFEWEQDPNAIWTKWFFFPDDPRAIDGFMDTADPPHDRVRRHQVRCCQAWVDHPVQKDWPPPDKDWDWDDDPNDIYIYIYTYIYGPDRPDGTDGHPRTDDMDIGGLVVVLVRNPDPRRNVVSVVVVVVVVVVPDDD/DWEKEAEFEWEQDPNAIWTKWFFFPDDPRAIDGFMDTADPPHDRVRRHQVRCCQAWVDHPVQKDWPPPDKDWDWDDDPNDIYIYIYTYIYGPDRPDGTDGHPRTDDMDIGGLVVVLVRNPDPSRNVVSVVVVVVVVVVPDDD

Secondary structure (DSSP, 8-state):
-EEEEEEEEEEEETTEEEEEEEEESSTT--EE-SEEEPPTT--HHHHHHHHHHHHH---GGGEEEEEEEEEEEEEEETTEEEEEEEEEEEESSTTPPP---TTEEEEEEE-HHHHHHHH--HHHHHHHHHHHHHHHHHSS--/-EEEEEEEEEEEETTEEEEEEEEESSTT--EE-SEEEPPTT--HHHHHHHHHHHHH---GGGEEEEEEEEEEEEEEETTEEEEEEEEEEEESSTTPPP---TTEEEEEEE-HHHHHHHH--HHHHHHHHHHHHHHHHHSS--

InterPro domains:
  IPR000086 NUDIX hydrolase domain [PF00293] (15-116)
  IPR000086 NUDIX hydrolase domain [PS51462] (1-132)
  IPR003565 Bis(5'-nucleosyl)-tetraphosphatase [PR01405] (1-14)
  IPR003565 Bis(5'-nucleosyl)-tetraphosphatase [PR01405] (17-35)
  IPR003565 Bis(5'-nucleosyl)-tetraphosphatase [PR01405] (62-83)
  IPR003565 Bis(5'-nucleosyl)-tetraphosphatase [PR01405] (83-101)
  IPR003565 Bis(5'-nucleosyl)-tetraphosphatase [PR01405] (103-121)
  IPR003565 Bis(5'-nucleosyl)-tetraphosphatase [PR01405] (121-140)
  IPR003565 Bis(5'-nucleosyl)-tetraphosphatase [cd03428] (1-135)
  IPR015797 NUDIX hydrolase-like domain superfamily [SSF55811] (4-134)
  IPR020084 NUDIX hydrolase, conserved site [PS00893] (36-57)
  IPR051325 Nudix hydrolase domain-containing protein [PTHR21340] (2-139)

Nearest PDB structures (foldseek):
  1ktg-assembly1_A  TM=9.771E-01  e=2.598E-18  Caenorhabditis elegans
  4ijx-assembly3_A  TM=9.526E-01  e=5.328E-18  Homo sapiens
  4ijx-assembly3_B-2  TM=9.619E-01  e=1.029E-17  Homo sapiens
  3u53-assembly4_D  TM=9.507E-01  e=5.838E-17  Homo sapiens
  1xsc-assembly1_A  TM=8.881E-01  e=8.877E-17  Homo sapiens

Solvent-accessible surface area (backbone atoms only — not comparable to full-atom values): 15182 Å² total; per-residue (Å²): 127,53,46,31,14,17,37,47,38,31,28,64,53,77,85,37,59,28,34,48,34,33,23,35,61,55,91,83,49,51,41,36,48,44,50,37,71,51,51,92,94,52,53,58,67,59,32,15,50,52,27,26,30,55,44,34,52,44,50,72,89,43,40,52,67,44,81,88,60,61,48,74,49,77,47,73,52,96,86,35,59,33,40,35,38,32,30,47,26,33,39,70,54,58,60,66,74,70,40,71,30,85,66,36,75,48,75,46,76,26,40,66,68,58,39,35,60,57,50,62,44,66,69,58,33,51,47,51,53,52,53,49,50,52,52,58,58,66,71,47,80,130,126,54,46,31,14,17,37,48,38,31,29,63,55,76,85,39,61,28,35,48,33,33,23,35,61,55,91,83,49,50,39,37,48,44,50,37,71,50,51,92,95,53,55,57,67,59,32,14,49,51,28,27,30,55,46,34,54,44,53,72,90,42,40,50,69,44,79,90,62,60,48,74,48,76,46,72,53,97,86,35,61,33,38,37,38,32,29,46,28,34,40,67,54,57,60,65,76,69,41,71,28,86,64,35,76,49,76,45,75,27,41,66,70,58,40,34,60,58,50,62,44,66,70,59,30,52,48,51,51,54,54,49,50,52,53,56,58,66,72,47,81,129